Protein AF-A0A7V4KCQ1-F1 (afdb_monomer)

Solvent-accessible surface area (backbone atoms only — not comparable to full-atom values): 11915 Å² total; per-residue (Å²): 130,92,59,48,52,82,65,48,69,63,54,94,77,60,95,72,57,72,62,63,38,48,26,55,75,45,34,46,48,56,44,51,52,52,54,47,47,26,71,77,65,75,40,60,70,93,76,61,84,76,66,45,43,92,80,43,26,57,76,47,75,46,81,44,96,89,71,51,73,48,74,46,66,50,78,76,50,72,65,56,63,53,43,37,70,76,39,62,95,47,83,86,77,86,72,87,80,78,56,78,90,70,68,56,86,63,72,42,80,74,58,59,92,80,29,52,56,26,50,53,51,52,55,39,52,74,74,58,76,51,69,53,36,56,40,12,40,55,30,11,42,56,53,35,50,52,34,25,67,69,68,61,45,53,65,73,47,35,50,56,35,24,52,51,22,23,54,56,46,53,72,65,68,64,79,76,85,47,72,69,44,50,53,54,46,29,53,52,18,36,49,48,23,51,54,48,48,54,58,61,62,74,106

Radius of gyration: 18.79 Å; Cα contacts (8 Å, |Δi|>4): 219; chains: 1; bounding box: 41×41×53 Å

pLDDT: mean 93.53, std 6.04, range [52.72, 98.75]

Sequence (203 aa):
ADLKPSDILKHPTWSMGGRITVDSSTMVNKLFEVIEAHELFDLEYDRIEVKINRSSFIHGIVFLEDGVIKIHAGKPDMRIPIAYALTYPERKYHSPAADVSEFDLQLSDVERERYPLFFYGLDMLKRKDDLSWRIALNAADEVAVNAFLSRKISFKDIEKVVRKTIECIDSQNIIITSIEDVYKTDELARSYAKEFIEREVQK

Structure (mmCIF, N/CA/C/O backbone):
data_AF-A0A7V4KCQ1-F1
#
_entry.id   AF-A0A7V4KCQ1-F1
#
loop_
_atom_site.group_PDB
_atom_site.id
_atom_site.type_symbol
_atom_site.label_atom_id
_atom_site.label_alt_id
_atom_site.label_comp_id
_atom_site.label_asym_id
_atom_site.label_entity_id
_atom_site.label_seq_id
_atom_site.pdbx_PDB_ins_code
_atom_site.Cartn_x
_atom_site.Cartn_y
_atom_site.Cartn_z
_atom_site.occupancy
_atom_site.B_iso_or_equiv
_atom_site.auth_seq_id
_atom_site.auth_comp_id
_atom_site.auth_asym_id
_atom_site.auth_atom_id
_atom_site.pdbx_PDB_model_num
ATOM 1 N N . ALA A 1 1 ? -12.346 -17.233 5.802 1.00 52.72 1 ALA A N 1
ATOM 2 C CA . ALA A 1 1 ? -11.548 -18.263 6.483 1.00 52.72 1 ALA A CA 1
ATOM 3 C C . ALA A 1 1 ? -10.664 -17.583 7.517 1.00 52.72 1 ALA A C 1
ATOM 5 O O . ALA A 1 1 ? -10.291 -16.433 7.289 1.00 52.72 1 ALA A O 1
ATOM 6 N N . ASP A 1 2 ? -10.355 -18.267 8.615 1.00 77.19 2 ASP A N 1
ATOM 7 C CA . ASP A 1 2 ? -9.413 -17.786 9.630 1.00 77.19 2 ASP A CA 1
ATOM 8 C C . ASP A 1 2 ? -7.984 -17.986 9.121 1.00 77.19 2 ASP A C 1
ATOM 10 O O . ASP A 1 2 ? -7.364 -19.024 9.345 1.00 77.19 2 ASP A O 1
ATOM 14 N N . LEU A 1 3 ? -7.496 -17.009 8.355 1.00 86.50 3 LEU A N 1
ATOM 15 C CA . LEU A 1 3 ? -6.129 -17.003 7.837 1.00 86.50 3 LEU A CA 1
ATOM 16 C C . LEU A 1 3 ? -5.160 -16.746 8.992 1.00 86.50 3 LEU A C 1
ATOM 18 O O . LEU A 1 3 ? -5.310 -15.767 9.725 1.00 86.50 3 LEU A O 1
ATOM 22 N N . LYS A 1 4 ? -4.164 -17.617 9.155 1.00 89.19 4 LYS A N 1
ATOM 23 C CA . LYS A 1 4 ? -3.091 -17.452 10.142 1.00 89.19 4 LYS A CA 1
ATOM 24 C C . LYS A 1 4 ? -1.900 -16.736 9.504 1.00 89.19 4 LYS A C 1
ATOM 26 O O . LYS A 1 4 ? -1.713 -16.827 8.290 1.00 89.19 4 LYS A O 1
ATOM 31 N N . PRO A 1 5 ? -1.007 -16.115 10.297 1.00 90.00 5 PRO A N 1
ATOM 32 C CA . PRO A 1 5 ? 0.229 -15.539 9.765 1.00 90.00 5 PRO A CA 1
ATOM 33 C C . PRO A 1 5 ? 1.042 -16.524 8.912 1.00 90.00 5 PRO A C 1
ATOM 35 O O . PRO A 1 5 ? 1.560 -16.157 7.867 1.00 90.00 5 PRO A O 1
ATOM 38 N N . SER A 1 6 ? 1.087 -17.805 9.296 1.00 89.62 6 SER A N 1
ATOM 39 C CA . SER A 1 6 ? 1.774 -18.855 8.531 1.00 89.62 6 SER A CA 1
ATOM 40 C C . SER A 1 6 ? 1.197 -19.110 7.137 1.00 89.62 6 SER A C 1
ATOM 42 O O . SER A 1 6 ? 1.910 -19.638 6.283 1.00 89.62 6 SER A O 1
ATOM 44 N N . ASP A 1 7 ? -0.078 -18.781 6.925 1.00 87.69 7 ASP A N 1
ATOM 45 C CA . ASP A 1 7 ? -0.758 -18.942 5.640 1.00 87.69 7 ASP A CA 1
ATOM 46 C C . ASP A 1 7 ? -0.458 -17.748 4.724 1.00 87.69 7 ASP A C 1
ATOM 48 O O . ASP A 1 7 ? -0.302 -17.922 3.520 1.00 87.69 7 ASP A O 1
ATOM 52 N N . ILE A 1 8 ? -0.316 -16.553 5.308 1.00 86.44 8 ILE A N 1
ATOM 53 C CA . ILE A 1 8 ? -0.055 -15.295 4.594 1.00 86.44 8 ILE A CA 1
ATOM 54 C C . ILE A 1 8 ? 1.419 -15.136 4.218 1.00 86.44 8 ILE A C 1
ATOM 56 O O . ILE A 1 8 ? 1.732 -14.711 3.112 1.00 86.44 8 ILE A O 1
ATOM 60 N N . LEU A 1 9 ? 2.343 -15.514 5.106 1.00 87.94 9 LEU A N 1
ATOM 61 C CA . LEU A 1 9 ? 3.784 -15.296 4.915 1.00 87.94 9 LEU A CA 1
ATOM 62 C C . LEU A 1 9 ? 4.412 -16.124 3.774 1.00 87.94 9 LEU A C 1
ATOM 64 O O . LEU A 1 9 ? 5.598 -15.981 3.488 1.00 87.94 9 LEU A O 1
ATOM 68 N N . LYS A 1 10 ? 3.637 -16.988 3.110 1.00 84.62 10 LYS A N 1
ATOM 69 C CA . LYS A 1 10 ? 4.061 -17.769 1.941 1.00 84.62 10 LYS A CA 1
ATOM 70 C C . LYS A 1 10 ? 3.671 -17.043 0.651 1.00 84.62 10 LYS A C 1
ATOM 72 O O . LYS A 1 10 ? 2.724 -17.442 -0.024 1.00 84.62 10 LYS A O 1
ATOM 77 N N . HIS A 1 11 ? 4.393 -15.977 0.309 1.00 80.69 11 HIS A N 1
ATOM 78 C CA . HIS A 1 11 ? 4.146 -15.252 -0.939 1.00 80.69 11 HIS A CA 1
ATOM 79 C C . HIS A 1 11 ? 4.605 -16.083 -2.157 1.00 80.69 11 HIS A C 1
ATOM 81 O O . HIS A 1 11 ? 5.700 -16.647 -2.123 1.00 80.69 11 HIS A O 1
ATOM 87 N N . PRO A 1 12 ? 3.815 -16.162 -3.245 1.00 79.75 12 PRO A N 1
ATOM 88 C CA . PRO A 1 12 ? 4.116 -17.042 -4.378 1.00 79.75 12 PRO A CA 1
ATOM 89 C C . PRO A 1 12 ? 5.340 -16.615 -5.201 1.00 79.75 12 PRO A C 1
ATOM 91 O O . PRO A 1 12 ? 5.984 -17.468 -5.801 1.00 79.75 12 PRO A O 1
ATOM 94 N N . THR A 1 13 ? 5.650 -15.315 -5.247 1.00 76.44 13 THR A N 1
ATOM 95 C CA . THR A 1 13 ? 6.664 -14.760 -6.168 1.00 76.44 13 THR A CA 1
ATOM 96 C C . THR A 1 13 ? 7.838 -14.046 -5.500 1.00 76.44 13 THR A C 1
ATOM 98 O O . THR A 1 13 ? 8.888 -13.913 -6.119 1.00 76.44 13 THR A O 1
ATOM 101 N N . TRP A 1 14 ? 7.704 -13.602 -4.249 1.00 77.88 14 TRP A N 1
ATOM 102 C CA . TRP A 1 14 ? 8.667 -12.698 -3.615 1.00 77.88 14 TRP A CA 1
ATOM 103 C C . TRP A 1 14 ? 9.040 -13.195 -2.221 1.00 77.88 14 TRP A C 1
ATOM 105 O O . TRP A 1 14 ? 8.176 -13.601 -1.452 1.00 77.88 14 TRP A O 1
ATOM 115 N N . SER A 1 15 ? 10.320 -13.114 -1.865 1.00 81.94 15 SER A N 1
ATOM 116 C CA . SER A 1 15 ? 10.780 -13.329 -0.490 1.00 81.94 15 SER A CA 1
ATOM 117 C C . SER A 1 15 ? 10.903 -11.976 0.201 1.00 81.94 15 SER A C 1
ATOM 119 O O . SER A 1 15 ? 11.841 -11.231 -0.080 1.00 81.94 15 SER A O 1
ATOM 121 N N . MET A 1 16 ? 9.962 -11.644 1.085 1.00 86.75 16 MET A N 1
ATOM 122 C CA . MET A 1 16 ? 9.860 -10.313 1.691 1.00 86.75 16 MET A CA 1
ATOM 123 C C . MET A 1 16 ? 9.664 -10.372 3.211 1.00 86.75 16 MET A C 1
ATOM 125 O O . MET A 1 16 ? 9.434 -11.433 3.790 1.00 86.75 16 MET A O 1
ATOM 129 N N . GLY A 1 17 ? 9.754 -9.210 3.865 1.00 88.56 17 GLY A N 1
ATOM 130 C CA . GLY A 1 17 ? 9.461 -9.071 5.291 1.00 88.56 17 GLY A CA 1
ATOM 131 C C . GLY A 1 17 ? 7.993 -9.354 5.633 1.00 88.56 17 GLY A C 1
ATOM 132 O O . GLY A 1 17 ? 7.111 -9.340 4.771 1.00 88.56 17 GLY A O 1
ATOM 133 N N . GLY A 1 18 ? 7.720 -9.585 6.920 1.00 88.44 18 GLY A N 1
ATOM 134 C CA . GLY A 1 18 ? 6.382 -9.961 7.381 1.00 88.44 18 GLY A CA 1
ATOM 135 C C . GLY A 1 18 ? 5.308 -8.915 7.080 1.00 88.44 18 GLY A C 1
ATOM 136 O O . GLY A 1 18 ? 4.241 -9.282 6.603 1.00 88.44 18 GLY A O 1
ATOM 137 N N . ARG A 1 19 ? 5.616 -7.626 7.292 1.00 90.88 19 ARG A N 1
ATOM 138 C CA . ARG A 1 19 ? 4.692 -6.511 7.038 1.00 90.88 19 ARG A CA 1
ATOM 139 C C . ARG A 1 19 ? 4.252 -6.459 5.575 1.00 90.88 19 ARG A C 1
ATOM 141 O O . ARG A 1 19 ? 3.109 -6.764 5.277 1.00 90.88 19 ARG A O 1
ATOM 148 N N . ILE A 1 20 ? 5.192 -6.208 4.664 1.00 90.19 20 ILE A N 1
ATOM 149 C CA . ILE A 1 20 ? 4.905 -6.074 3.228 1.00 90.19 20 ILE A CA 1
ATOM 150 C C . ILE A 1 20 ? 4.205 -7.311 2.636 1.00 90.19 20 ILE A C 1
ATOM 152 O O . ILE A 1 20 ? 3.405 -7.198 1.712 1.00 90.19 20 ILE A O 1
ATOM 156 N N . THR A 1 21 ? 4.443 -8.505 3.188 1.00 92.25 21 THR A N 1
ATOM 157 C CA . THR A 1 21 ? 3.735 -9.721 2.759 1.00 92.25 21 THR A CA 1
ATOM 158 C C . THR A 1 21 ? 2.252 -9.705 3.154 1.00 92.25 21 THR A C 1
ATOM 160 O O . THR A 1 21 ? 1.391 -10.118 2.369 1.00 92.25 21 THR A O 1
ATOM 163 N N . VAL A 1 22 ? 1.935 -9.208 4.353 1.00 94.50 22 VAL A N 1
ATOM 164 C CA . VAL A 1 22 ? 0.550 -8.984 4.789 1.00 94.50 22 VAL A CA 1
ATOM 165 C C . VAL A 1 22 ? -0.083 -7.858 3.970 1.00 94.50 22 VAL A C 1
ATOM 167 O O . VAL A 1 22 ? -1.182 -8.054 3.457 1.00 94.50 22 VAL A O 1
ATOM 170 N N . ASP A 1 23 ? 0.634 -6.757 3.748 1.00 95.19 23 ASP A N 1
ATOM 171 C CA . ASP A 1 23 ? 0.145 -5.588 3.002 1.00 95.19 23 ASP A CA 1
ATOM 172 C C . ASP A 1 23 ? -0.126 -5.919 1.526 1.00 95.19 23 ASP A C 1
ATOM 174 O O . ASP A 1 23 ? -1.080 -5.422 0.929 1.00 95.19 23 ASP A O 1
ATOM 178 N N . SER A 1 24 ? 0.681 -6.799 0.924 1.00 92.50 24 SER A N 1
ATOM 179 C CA . SER A 1 24 ? 0.419 -7.369 -0.406 1.00 92.50 24 SER A CA 1
ATOM 180 C C . SER A 1 24 ? -0.884 -8.176 -0.408 1.00 92.50 24 SER A C 1
ATOM 182 O O . SER A 1 24 ? -1.721 -8.033 -1.300 1.00 92.50 24 SER A O 1
ATOM 184 N N . SER A 1 25 ? -1.113 -8.971 0.642 1.00 92.56 25 SER A N 1
ATOM 185 C CA . SER A 1 25 ? -2.312 -9.809 0.771 1.00 92.56 25 SER A CA 1
ATOM 186 C C . SER A 1 25 ? -3.593 -8.999 1.000 1.00 92.56 25 SER A C 1
ATOM 188 O O . SER A 1 25 ? -4.660 -9.420 0.554 1.00 92.56 25 SER A O 1
ATOM 190 N N . THR A 1 26 ? -3.507 -7.848 1.673 1.00 94.44 26 THR A N 1
ATOM 191 C CA . THR A 1 26 ? -4.623 -6.903 1.877 1.00 94.44 26 THR A CA 1
ATOM 192 C C . THR A 1 26 ? -4.751 -5.866 0.754 1.00 94.44 26 THR A C 1
ATOM 194 O O . THR A 1 26 ? -5.727 -5.118 0.730 1.00 94.44 26 THR A O 1
ATOM 197 N N . MET A 1 27 ? -3.787 -5.822 -0.174 1.00 96.38 27 MET A N 1
ATOM 198 C CA . MET A 1 27 ? -3.577 -4.766 -1.174 1.00 96.38 27 MET A CA 1
ATOM 199 C C . MET A 1 27 ? -3.326 -3.357 -0.613 1.00 96.38 27 MET A C 1
ATOM 201 O O . MET A 1 27 ? -3.295 -2.392 -1.376 1.00 96.38 27 MET A O 1
ATOM 205 N N . VAL A 1 28 ? -3.044 -3.224 0.684 1.00 96.94 28 VAL A N 1
ATOM 206 C CA . VAL A 1 28 ? -2.611 -1.947 1.272 1.00 96.94 28 VAL A CA 1
ATOM 207 C C . VAL A 1 28 ? -1.260 -1.508 0.706 1.00 96.94 28 VAL A C 1
ATOM 209 O O . VAL A 1 28 ? -1.082 -0.327 0.426 1.00 96.94 28 VAL A O 1
ATOM 212 N N . ASN A 1 29 ? -0.351 -2.444 0.404 1.00 97.06 29 ASN A N 1
ATOM 213 C CA . ASN A 1 29 ? 0.911 -2.106 -0.266 1.00 97.06 29 ASN A CA 1
ATOM 214 C C . ASN A 1 29 ? 0.652 -1.388 -1.599 1.00 97.06 29 ASN A C 1
ATOM 216 O O . ASN A 1 29 ? 1.274 -0.378 -1.904 1.00 97.06 29 ASN A O 1
ATOM 220 N N . LYS A 1 30 ? -0.327 -1.873 -2.374 1.00 97.62 30 LYS A N 1
ATOM 221 C CA . LYS A 1 30 ? -0.687 -1.259 -3.654 1.00 97.62 30 LYS A CA 1
ATOM 222 C C . LYS A 1 30 ? -1.366 0.102 -3.474 1.00 97.62 30 LYS A C 1
ATOM 224 O O . LYS A 1 30 ? -1.194 0.966 -4.323 1.00 97.62 30 LYS A O 1
ATOM 229 N N . LEU A 1 31 ? -2.107 0.309 -2.384 1.00 97.50 31 LEU A N 1
ATOM 230 C CA . LEU A 1 31 ? -2.647 1.625 -2.033 1.00 97.50 31 LEU A CA 1
ATOM 231 C C . LEU A 1 31 ? -1.520 2.631 -1.750 1.00 97.50 31 LEU A C 1
ATOM 233 O O . LEU A 1 31 ? -1.568 3.743 -2.268 1.00 97.50 31 LEU A O 1
ATOM 237 N N . PHE A 1 32 ? -0.491 2.238 -0.990 1.00 97.69 32 PHE A N 1
ATOM 238 C CA . PHE A 1 32 ? 0.681 3.090 -0.772 1.00 97.69 32 PHE A CA 1
ATOM 239 C C . PHE A 1 32 ? 1.425 3.386 -2.072 1.00 97.69 32 PHE A C 1
ATOM 241 O O . PHE A 1 32 ? 1.771 4.536 -2.301 1.00 97.69 32 PHE A O 1
ATOM 248 N N . GLU A 1 33 ? 1.594 2.402 -2.956 1.00 97.62 33 GLU A N 1
ATOM 249 C CA . GLU A 1 33 ? 2.222 2.616 -4.267 1.00 97.62 33 GLU A CA 1
ATOM 250 C C . GLU A 1 33 ? 1.408 3.557 -5.178 1.00 97.62 33 GLU A C 1
ATOM 252 O O . GLU A 1 33 ? 1.990 4.269 -5.991 1.00 97.62 33 GLU A O 1
ATOM 257 N N . VAL A 1 34 ? 0.074 3.605 -5.050 1.00 97.88 34 VAL A N 1
ATOM 258 C CA . VAL A 1 34 ? -0.761 4.601 -5.754 1.00 97.88 34 VAL A CA 1
ATOM 259 C C . VAL A 1 34 ? -0.504 6.006 -5.208 1.00 97.88 34 VAL A C 1
ATOM 261 O O . VAL A 1 34 ? -0.339 6.936 -5.994 1.00 97.88 34 VAL A O 1
ATOM 264 N N . ILE A 1 35 ? -0.440 6.163 -3.880 1.00 97.12 35 ILE A N 1
ATOM 265 C CA . ILE A 1 35 ? -0.093 7.441 -3.237 1.00 97.12 35 ILE A CA 1
ATOM 266 C C . ILE A 1 35 ? 1.327 7.863 -3.639 1.00 97.12 35 ILE A C 1
ATOM 268 O O . ILE A 1 35 ? 1.553 9.010 -4.002 1.00 97.12 35 ILE A O 1
ATOM 272 N N . GLU A 1 36 ? 2.280 6.935 -3.634 1.00 97.56 36 GLU A N 1
ATOM 273 C CA . GLU A 1 36 ? 3.661 7.190 -4.040 1.00 97.56 36 GLU A CA 1
ATOM 274 C C . GLU A 1 36 ? 3.748 7.604 -5.512 1.00 97.56 36 GLU A C 1
ATOM 276 O O . GLU A 1 36 ? 4.434 8.567 -5.831 1.00 97.56 36 GLU A O 1
ATOM 281 N N . ALA A 1 37 ? 3.028 6.931 -6.414 1.00 96.88 37 ALA A N 1
ATOM 282 C CA . ALA A 1 37 ? 3.000 7.303 -7.825 1.00 96.88 37 ALA A CA 1
ATOM 283 C C . ALA A 1 37 ? 2.381 8.692 -8.054 1.00 96.88 37 ALA A C 1
ATOM 285 O O . ALA A 1 37 ? 2.877 9.433 -8.902 1.00 96.88 37 ALA A O 1
ATOM 286 N N . HIS A 1 38 ? 1.340 9.052 -7.294 1.00 95.94 38 HIS A N 1
ATOM 287 C CA . HIS A 1 38 ? 0.767 10.400 -7.302 1.00 95.94 38 HIS A CA 1
ATOM 288 C C . HIS A 1 38 ? 1.824 11.452 -6.936 1.00 95.94 38 HIS A C 1
ATOM 290 O O . HIS A 1 38 ? 2.042 12.383 -7.705 1.00 95.94 38 HIS A O 1
ATOM 296 N N . GLU A 1 39 ? 2.537 11.257 -5.824 1.00 96.44 39 GLU A N 1
ATOM 297 C CA . GLU A 1 39 ? 3.536 12.210 -5.319 1.00 96.44 39 GLU A CA 1
ATOM 298 C C . GLU A 1 39 ? 4.821 12.255 -6.169 1.00 96.44 39 GLU A C 1
ATOM 300 O O . GLU A 1 39 ? 5.368 13.326 -6.421 1.00 96.44 39 GLU A O 1
ATOM 305 N N . LEU A 1 40 ? 5.332 11.103 -6.623 1.00 97.44 40 LEU A N 1
ATOM 306 C CA . LEU A 1 40 ? 6.597 11.022 -7.367 1.00 97.44 40 LEU A CA 1
ATOM 307 C C . LEU A 1 40 ? 6.480 11.502 -8.815 1.00 97.44 40 LEU A C 1
ATOM 309 O O . LEU A 1 40 ? 7.469 11.978 -9.376 1.00 97.44 40 LEU A O 1
ATOM 313 N N . PHE A 1 41 ? 5.313 11.324 -9.437 1.00 96.06 41 PHE A N 1
ATOM 314 C CA . PHE A 1 41 ? 5.111 11.600 -10.861 1.00 96.06 41 PHE A CA 1
ATOM 315 C C . PHE A 1 41 ? 4.101 12.715 -11.140 1.00 96.06 41 PHE A C 1
ATOM 317 O O . PHE A 1 41 ? 3.831 12.971 -12.312 1.00 96.06 41 PHE A O 1
ATOM 324 N N . ASP A 1 42 ? 3.573 13.371 -10.102 1.00 96.00 42 ASP A N 1
ATOM 325 C CA . ASP A 1 42 ? 2.581 14.450 -10.213 1.00 96.00 42 ASP A CA 1
ATOM 326 C C . ASP A 1 42 ? 1.351 14.018 -11.039 1.00 96.00 42 ASP A C 1
ATOM 328 O O . ASP A 1 42 ? 0.909 14.676 -11.983 1.00 96.00 42 ASP A O 1
ATOM 332 N N . LEU A 1 43 ? 0.833 12.823 -10.728 1.00 94.44 43 LEU A N 1
ATOM 333 C CA . LEU A 1 43 ? -0.287 12.202 -11.440 1.00 94.44 43 LEU A CA 1
ATOM 334 C C . LEU A 1 43 ? -1.562 12.256 -10.610 1.00 94.44 43 LEU A C 1
ATOM 336 O O . LEU A 1 43 ? -1.606 11.714 -9.514 1.00 94.44 43 LEU A O 1
ATOM 340 N N . GLU A 1 44 ? -2.645 12.801 -11.157 1.00 94.62 44 GLU A N 1
ATOM 341 C CA . GLU A 1 44 ? -3.978 12.679 -10.550 1.00 94.62 44 GLU A CA 1
ATOM 342 C C . GLU A 1 44 ? -4.360 11.200 -10.338 1.00 94.62 44 GLU A C 1
ATOM 344 O O . GLU A 1 44 ? -4.108 10.363 -11.208 1.00 94.62 44 GLU A O 1
ATOM 349 N N . TYR A 1 45 ? -5.034 10.864 -9.230 1.00 94.75 45 TYR A N 1
ATOM 350 C CA . TYR A 1 45 ? -5.420 9.472 -8.932 1.00 94.75 45 TYR A CA 1
ATOM 351 C C . TYR A 1 45 ? -6.259 8.812 -10.030 1.00 94.75 45 TYR A C 1
ATOM 353 O O . TYR A 1 45 ? -6.150 7.607 -10.243 1.00 94.75 45 TYR A O 1
ATOM 361 N N . ASP A 1 46 ? -7.079 9.579 -10.753 1.00 93.56 46 ASP A N 1
ATOM 362 C CA . ASP A 1 46 ? -7.885 9.062 -11.866 1.00 93.56 46 ASP A CA 1
ATOM 363 C C . ASP A 1 46 ? -7.044 8.657 -13.089 1.00 93.56 46 ASP A C 1
ATOM 365 O O . ASP A 1 46 ? -7.538 7.950 -13.967 1.00 93.56 46 ASP A O 1
ATOM 369 N N . ARG A 1 47 ? -5.763 9.045 -13.132 1.00 94.88 47 ARG A N 1
ATOM 370 C CA . ARG A 1 47 ? -4.785 8.618 -14.143 1.00 94.88 47 ARG A CA 1
ATOM 371 C C . ARG A 1 47 ? -3.964 7.399 -13.712 1.00 94.88 47 ARG A C 1
ATOM 373 O O . ARG A 1 47 ? -3.140 6.927 -14.494 1.00 94.88 47 ARG A O 1
ATOM 380 N N . ILE A 1 48 ? -4.168 6.884 -12.498 1.00 96.81 48 ILE A N 1
ATOM 381 C CA . ILE A 1 48 ? -3.433 5.736 -11.958 1.00 96.81 48 ILE A CA 1
ATOM 382 C C . ILE A 1 48 ? -4.360 4.518 -11.938 1.00 96.81 48 ILE A C 1
ATOM 384 O O . ILE A 1 48 ? -5.224 4.374 -11.073 1.00 96.81 48 ILE A O 1
ATOM 388 N N . GLU A 1 49 ? -4.170 3.610 -12.895 1.00 96.12 49 GLU A N 1
ATOM 389 C CA . GLU A 1 49 ? -4.923 2.357 -12.968 1.00 96.12 49 GLU A CA 1
ATOM 390 C C . GLU A 1 49 ? -4.154 1.203 -12.312 1.00 96.12 49 GLU A C 1
ATOM 392 O O . GLU A 1 49 ? -2.965 0.993 -12.561 1.00 96.12 49 GLU A O 1
ATOM 397 N N . VAL A 1 50 ? -4.850 0.408 -11.494 1.00 97.56 50 VAL A N 1
ATOM 398 C CA . VAL A 1 50 ? -4.280 -0.770 -10.832 1.00 97.56 50 VAL A CA 1
ATOM 399 C C . VAL A 1 50 ? -4.823 -2.048 -11.465 1.00 97.56 50 VAL A C 1
ATOM 401 O O . VAL A 1 50 ? -6.030 -2.284 -11.489 1.00 97.56 50 VAL A O 1
ATOM 404 N N . LYS A 1 51 ? -3.909 -2.912 -11.916 1.00 97.19 51 LYS A N 1
ATOM 405 C CA . LYS A 1 51 ? -4.195 -4.262 -12.421 1.00 97.19 51 LYS A CA 1
ATOM 406 C C . LYS A 1 51 ? -3.415 -5.315 -11.644 1.00 97.19 51 LYS A C 1
ATOM 408 O O . LYS A 1 51 ? -2.350 -5.043 -11.091 1.00 97.19 51 LYS A O 1
ATOM 413 N N . ILE A 1 52 ? -3.927 -6.542 -11.651 1.00 96.12 52 ILE A N 1
ATOM 414 C CA . ILE A 1 52 ? -3.247 -7.721 -11.115 1.00 96.12 52 ILE A CA 1
ATOM 415 C C . ILE A 1 52 ? -2.518 -8.438 -12.253 1.00 96.12 52 ILE A C 1
ATOM 417 O O . ILE A 1 52 ? -3.145 -8.874 -13.215 1.00 96.12 52 ILE A O 1
ATOM 421 N N . ASN A 1 53 ? -1.210 -8.631 -12.089 1.00 95.19 53 ASN A N 1
ATOM 422 C CA . ASN A 1 53 ? -0.391 -9.544 -12.884 1.00 95.19 53 ASN A CA 1
ATOM 423 C C . ASN A 1 53 ? 0.175 -10.622 -11.948 1.00 95.19 53 ASN A C 1
ATOM 425 O O . ASN A 1 53 ? 1.002 -10.336 -11.081 1.00 95.19 53 ASN A O 1
ATOM 429 N N . ARG A 1 54 ? -0.310 -11.865 -12.065 1.00 91.75 54 ARG A N 1
ATOM 430 C CA . ARG A 1 54 ? -0.031 -12.918 -11.066 1.00 91.75 54 ARG A CA 1
ATOM 431 C C . ARG A 1 54 ? 1.406 -13.432 -11.108 1.00 91.75 54 ARG A C 1
ATOM 433 O O . ARG A 1 54 ? 1.922 -13.840 -10.071 1.00 91.75 54 ARG A O 1
ATOM 440 N N . SER A 1 55 ? 2.050 -13.387 -12.268 1.00 90.25 55 SER A N 1
ATOM 441 C CA . SER A 1 55 ? 3.467 -13.733 -12.423 1.00 90.25 55 SER A CA 1
ATOM 442 C C . SER A 1 55 ? 4.418 -12.684 -11.850 1.00 90.25 55 SER A C 1
ATOM 444 O O . SER A 1 55 ? 5.594 -12.984 -11.665 1.00 90.25 55 SER A O 1
ATOM 446 N N . SER A 1 56 ? 3.930 -11.473 -11.543 1.00 91.94 56 SER A N 1
ATOM 447 C CA . SER A 1 56 ? 4.773 -10.319 -11.200 1.00 91.94 56 SER A CA 1
ATOM 448 C C . SER A 1 56 ? 5.788 -9.967 -12.301 1.00 91.94 56 SER A C 1
ATOM 450 O O . SER A 1 56 ? 6.828 -9.391 -11.994 1.00 91.94 56 SER A O 1
ATOM 452 N N . PHE A 1 57 ? 5.508 -10.327 -13.559 1.00 91.94 57 PHE A N 1
ATOM 453 C CA . PHE A 1 57 ? 6.389 -10.076 -14.698 1.00 91.94 57 PHE A CA 1
ATOM 454 C C . PHE A 1 57 ? 6.262 -8.642 -15.220 1.00 91.94 57 PHE A C 1
ATOM 456 O O . PHE A 1 57 ? 7.254 -8.051 -15.633 1.00 91.94 57 PHE A O 1
ATOM 463 N N . ILE A 1 58 ? 5.059 -8.055 -15.183 1.00 94.69 58 ILE A N 1
ATOM 464 C CA . ILE A 1 58 ? 4.858 -6.626 -15.466 1.00 94.69 58 ILE A CA 1
ATOM 465 C C . ILE A 1 58 ? 5.020 -5.837 -14.163 1.00 94.69 58 ILE A C 1
ATOM 467 O O . ILE A 1 58 ? 4.257 -6.025 -13.216 1.00 94.69 58 ILE A O 1
ATOM 471 N N . HIS A 1 59 ? 5.984 -4.917 -14.132 1.00 94.38 59 HIS A N 1
ATOM 472 C CA . HIS A 1 59 ? 6.256 -4.040 -12.988 1.00 94.38 59 HIS A CA 1
ATOM 473 C C . HIS A 1 59 ? 5.600 -2.658 -13.117 1.00 94.38 59 HIS A C 1
ATOM 475 O O . HIS A 1 59 ? 5.415 -1.975 -12.116 1.00 94.38 59 HIS A O 1
ATOM 481 N N . GLY A 1 60 ? 5.243 -2.240 -14.333 1.00 95.50 60 GLY A N 1
ATOM 482 C CA . GLY A 1 60 ? 4.542 -0.983 -14.580 1.00 95.50 60 GLY A CA 1
ATOM 483 C C . GLY A 1 60 ? 4.274 -0.751 -16.063 1.00 95.50 60 GLY A C 1
ATOM 484 O O . GLY A 1 60 ? 4.974 -1.291 -16.924 1.00 95.50 60 GLY A O 1
ATOM 485 N N . ILE A 1 61 ? 3.253 0.051 -16.357 1.00 97.06 61 ILE A N 1
ATOM 486 C CA . ILE A 1 61 ? 2.860 0.440 -17.715 1.00 97.06 61 ILE A CA 1
ATOM 487 C C . ILE A 1 61 ? 2.655 1.952 -17.725 1.00 97.06 61 ILE A C 1
ATOM 489 O O . ILE A 1 61 ? 1.995 2.487 -16.841 1.00 97.06 61 ILE A O 1
ATOM 493 N N . VAL A 1 62 ? 3.220 2.633 -18.720 1.00 97.38 62 VAL A N 1
ATOM 494 C CA . VAL A 1 62 ? 3.067 4.076 -18.922 1.00 97.38 62 VAL A CA 1
ATOM 495 C C . VAL A 1 62 ? 2.466 4.319 -20.300 1.00 97.38 62 VAL A C 1
ATOM 497 O O . VAL A 1 62 ? 2.999 3.838 -21.303 1.00 97.38 62 VAL A O 1
ATOM 500 N N . PHE A 1 63 ? 1.377 5.080 -20.335 1.00 96.38 63 PHE A N 1
ATOM 501 C CA . PHE A 1 63 ? 0.722 5.546 -21.554 1.00 96.38 63 PHE A CA 1
ATOM 502 C C . PHE A 1 63 ? 1.184 6.974 -21.841 1.00 96.38 63 PHE A C 1
ATOM 504 O O . PHE A 1 63 ? 1.090 7.841 -20.974 1.00 96.38 63 PHE A O 1
ATOM 511 N N . LEU A 1 64 ? 1.721 7.205 -23.036 1.00 96.00 64 LEU A N 1
ATOM 512 C CA . LEU A 1 64 ? 2.219 8.508 -23.469 1.00 96.00 64 LEU A CA 1
ATOM 513 C C . LEU A 1 64 ? 1.188 9.213 -24.358 1.00 96.00 64 LEU A C 1
ATOM 515 O O . LEU A 1 64 ? 0.355 8.570 -24.998 1.00 96.00 64 LEU A O 1
ATOM 519 N N . GLU A 1 65 ? 1.251 10.544 -24.406 1.00 94.94 65 GLU A N 1
ATOM 520 C CA . GLU A 1 65 ? 0.287 11.382 -25.141 1.00 94.94 65 GLU A CA 1
ATOM 521 C C . GLU A 1 65 ? 0.297 11.144 -26.659 1.00 94.94 65 GLU A C 1
ATOM 523 O O . GLU A 1 65 ? -0.701 11.380 -27.336 1.00 94.94 65 GLU A O 1
ATOM 528 N N . ASP A 1 66 ? 1.406 10.636 -27.196 1.00 97.12 66 ASP A N 1
ATOM 529 C CA . ASP A 1 66 ? 1.555 10.254 -28.603 1.00 97.12 66 ASP A CA 1
ATOM 530 C C . ASP A 1 66 ? 0.958 8.868 -28.929 1.00 97.12 66 ASP A C 1
ATOM 532 O O . ASP A 1 66 ? 1.035 8.407 -30.069 1.00 97.12 66 ASP A O 1
ATOM 536 N N . GLY A 1 67 ? 0.352 8.201 -27.942 1.00 95.25 67 GLY A N 1
ATOM 537 C CA . GLY A 1 67 ? -0.240 6.870 -28.065 1.00 95.25 67 GLY A CA 1
ATOM 538 C C . GLY A 1 67 ? 0.749 5.722 -27.857 1.00 95.25 67 GLY A C 1
ATOM 539 O O . GLY A 1 67 ? 0.350 4.557 -27.929 1.00 95.25 67 GLY A O 1
ATOM 540 N N . VAL A 1 68 ? 2.027 6.006 -27.583 1.00 97.62 68 VAL A N 1
ATOM 541 C CA . VAL A 1 68 ? 3.017 4.970 -27.279 1.00 97.62 68 VAL A CA 1
ATOM 542 C C . VAL A 1 68 ? 2.794 4.423 -25.872 1.00 97.62 68 VAL A C 1
ATOM 544 O O . VAL A 1 68 ? 2.627 5.159 -24.900 1.00 97.62 68 VAL A O 1
ATOM 547 N N . ILE A 1 69 ? 2.861 3.098 -25.752 1.00 97.00 69 ILE A N 1
ATOM 548 C CA . ILE A 1 69 ? 2.796 2.394 -24.472 1.00 97.00 69 ILE A CA 1
ATOM 549 C C . ILE A 1 69 ? 4.189 1.868 -24.138 1.00 97.00 69 ILE A C 1
ATOM 551 O O . ILE A 1 69 ? 4.791 1.126 -24.918 1.00 97.00 69 ILE A O 1
ATOM 555 N N . LYS A 1 70 ? 4.700 2.225 -22.959 1.00 97.06 70 LYS A N 1
ATOM 556 C CA . LYS A 1 70 ? 5.926 1.650 -22.396 1.00 97.06 70 LYS A CA 1
ATOM 557 C C . LYS A 1 70 ? 5.559 0.656 -21.308 1.00 97.06 70 LYS A C 1
ATOM 559 O O . LYS A 1 70 ? 4.932 1.021 -20.320 1.00 97.06 70 LYS A O 1
ATOM 564 N N . ILE A 1 71 ? 5.991 -0.589 -21.474 1.00 95.38 71 ILE A N 1
ATOM 565 C CA . ILE A 1 71 ? 5.824 -1.646 -20.474 1.00 95.38 71 ILE A CA 1
ATOM 566 C C . ILE A 1 71 ? 7.191 -1.927 -19.856 1.00 95.38 71 ILE A C 1
ATOM 568 O O . ILE A 1 71 ? 8.142 -2.257 -20.566 1.00 95.38 71 ILE A O 1
ATOM 572 N N . HIS A 1 72 ? 7.292 -1.805 -18.534 1.00 93.19 72 HIS A N 1
ATOM 573 C CA . HIS A 1 72 ? 8.451 -2.264 -17.780 1.00 93.19 72 HIS A CA 1
ATOM 574 C C . HIS A 1 72 ? 8.170 -3.676 -17.270 1.00 93.19 72 HIS A C 1
ATOM 576 O O . HIS A 1 72 ? 7.317 -3.868 -16.402 1.00 93.19 72 HIS A O 1
ATOM 582 N N . ALA A 1 73 ? 8.867 -4.661 -17.836 1.00 91.94 73 ALA A N 1
ATOM 583 C CA . ALA A 1 73 ? 8.667 -6.069 -17.528 1.00 91.94 73 ALA 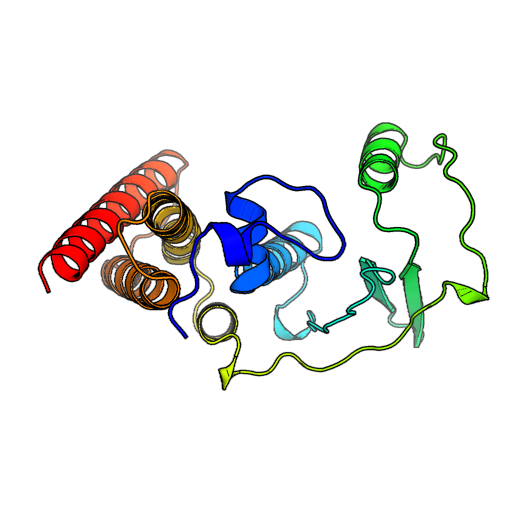A CA 1
ATOM 584 C C . ALA A 1 73 ? 9.994 -6.819 -17.369 1.00 91.94 73 ALA A C 1
ATOM 586 O O . ALA A 1 73 ? 11.007 -6.447 -17.968 1.00 91.94 73 ALA A O 1
ATOM 587 N N . GLY A 1 74 ? 9.979 -7.878 -16.566 1.00 89.69 74 GLY A N 1
ATOM 588 C CA . GLY A 1 74 ? 11.136 -8.717 -16.298 1.00 89.69 74 GLY A CA 1
ATOM 589 C C . GLY A 1 74 ? 10.904 -9.681 -15.140 1.00 89.69 74 GLY A C 1
ATOM 590 O O . GLY A 1 74 ? 9.817 -9.772 -14.575 1.00 89.69 74 GLY A O 1
ATOM 591 N N . LYS A 1 75 ? 11.950 -10.430 -14.782 1.00 88.44 75 LYS A N 1
ATOM 592 C CA . LYS A 1 75 ? 11.901 -11.312 -13.612 1.00 88.44 75 LYS A CA 1
ATOM 593 C C . LYS A 1 75 ? 11.762 -10.472 -12.334 1.00 88.44 75 LYS A C 1
ATOM 595 O O . LYS A 1 75 ? 12.471 -9.470 -12.218 1.00 88.44 75 LYS A O 1
ATOM 600 N N . PRO A 1 76 ? 10.929 -10.896 -11.363 1.00 89.44 76 PRO A N 1
ATOM 601 C CA . PRO A 1 76 ? 10.765 -10.204 -10.090 1.00 89.44 76 PRO A CA 1
ATOM 602 C C . PRO A 1 76 ? 12.053 -10.279 -9.252 1.00 89.44 76 PRO A C 1
ATOM 604 O O . PRO A 1 76 ? 12.263 -11.202 -8.468 1.00 89.44 76 PRO A O 1
ATOM 607 N N . ASP A 1 77 ? 12.945 -9.306 -9.443 1.00 90.38 77 ASP A N 1
ATOM 608 C CA . ASP A 1 77 ? 14.240 -9.224 -8.769 1.00 90.38 77 ASP A CA 1
ATOM 609 C C . ASP A 1 77 ? 14.571 -7.778 -8.386 1.00 90.38 77 ASP A C 1
ATOM 611 O O . ASP A 1 77 ? 14.887 -6.949 -9.240 1.00 90.38 77 ASP A O 1
ATOM 615 N N . MET A 1 78 ? 14.565 -7.491 -7.080 1.00 92.81 78 MET A N 1
ATOM 616 C CA . MET A 1 78 ? 14.8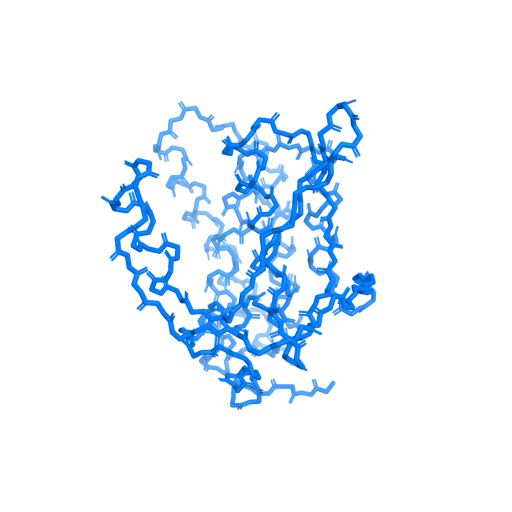32 -6.153 -6.538 1.00 92.81 78 MET A CA 1
ATOM 617 C C . MET A 1 78 ? 16.247 -5.637 -6.825 1.00 92.81 78 MET A C 1
ATOM 619 O O . MET A 1 78 ? 16.469 -4.426 -6.792 1.00 92.81 78 MET A O 1
ATOM 623 N N . ARG A 1 79 ? 17.211 -6.503 -7.165 1.00 93.50 79 ARG A N 1
ATOM 624 C CA . ARG A 1 79 ? 18.561 -6.059 -7.553 1.00 93.50 79 ARG A CA 1
ATOM 625 C C . ARG A 1 79 ? 18.530 -5.193 -8.810 1.00 93.50 79 ARG A C 1
ATOM 627 O O . ARG A 1 79 ? 19.369 -4.309 -8.945 1.00 93.50 79 ARG A O 1
ATOM 634 N N . ILE A 1 80 ? 17.553 -5.408 -9.693 1.00 93.38 80 ILE A N 1
ATOM 635 C CA . ILE A 1 80 ? 17.389 -4.651 -10.938 1.00 93.38 80 ILE A CA 1
ATOM 636 C C . ILE A 1 80 ? 17.009 -3.182 -10.661 1.00 93.38 80 ILE A C 1
ATOM 638 O O . ILE A 1 80 ? 17.786 -2.309 -11.061 1.00 93.38 80 ILE A O 1
ATOM 642 N N . PRO A 1 81 ? 15.882 -2.859 -9.984 1.00 94.88 81 PRO A N 1
ATOM 643 C CA . PRO A 1 81 ? 15.530 -1.471 -9.687 1.00 94.88 81 PRO A CA 1
ATOM 644 C C . PRO A 1 81 ? 16.537 -0.795 -8.747 1.00 94.88 81 PRO A C 1
ATOM 646 O O . PRO A 1 81 ? 16.871 0.364 -8.977 1.00 94.88 81 PRO A O 1
ATOM 649 N N . ILE A 1 82 ? 17.095 -1.511 -7.759 1.00 96.38 82 ILE A N 1
ATOM 650 C CA . ILE A 1 82 ? 18.126 -0.956 -6.861 1.00 96.38 82 ILE A CA 1
ATOM 651 C C . ILE A 1 82 ? 19.372 -0.550 -7.650 1.00 96.38 82 ILE A C 1
ATOM 653 O O . ILE A 1 82 ? 19.864 0.567 -7.503 1.00 96.38 82 ILE A O 1
ATOM 657 N N . ALA A 1 83 ? 19.887 -1.434 -8.509 1.00 96.31 83 ALA A N 1
ATOM 658 C CA . ALA A 1 83 ? 21.060 -1.108 -9.305 1.00 96.31 83 ALA A CA 1
ATOM 659 C C . ALA A 1 83 ? 20.787 0.052 -10.264 1.00 96.31 83 ALA A C 1
ATOM 661 O O . ALA A 1 83 ? 21.637 0.925 -10.402 1.00 96.31 83 ALA A O 1
ATOM 662 N N . TYR A 1 84 ? 19.604 0.095 -10.886 1.00 96.38 84 TYR A N 1
ATOM 663 C CA . TYR A 1 84 ? 19.243 1.202 -11.764 1.00 96.38 84 TYR A CA 1
ATOM 664 C C . TYR A 1 84 ? 19.178 2.535 -11.014 1.00 96.38 84 TYR A C 1
ATOM 666 O O . TYR A 1 84 ? 19.713 3.515 -11.515 1.00 96.38 84 TYR A O 1
ATOM 674 N N . ALA A 1 85 ? 18.622 2.570 -9.800 1.00 97.19 85 ALA A N 1
ATOM 675 C CA . ALA A 1 85 ? 18.617 3.776 -8.971 1.00 97.19 85 ALA A CA 1
ATOM 676 C C . ALA A 1 85 ? 20.040 4.269 -8.638 1.00 97.19 85 ALA A C 1
ATOM 678 O O . ALA A 1 85 ? 20.292 5.470 -8.645 1.00 97.19 85 ALA A O 1
ATOM 679 N N . LEU A 1 86 ? 20.987 3.353 -8.397 1.00 97.94 86 LEU A N 1
ATOM 680 C CA . LEU A 1 86 ? 22.385 3.691 -8.093 1.00 97.94 86 LEU A CA 1
ATOM 681 C C . LEU A 1 86 ? 23.202 4.113 -9.318 1.00 97.94 86 LEU A C 1
ATOM 683 O O . LEU A 1 86 ? 24.199 4.818 -9.172 1.00 97.94 86 LEU A O 1
ATOM 687 N N . THR A 1 87 ? 22.840 3.635 -10.510 1.00 97.50 87 THR A N 1
ATOM 688 C CA . THR A 1 87 ? 23.636 3.850 -11.728 1.00 97.50 87 THR A CA 1
ATOM 689 C C . THR A 1 87 ? 22.956 4.727 -12.763 1.00 97.50 87 THR A C 1
ATOM 691 O O . THR A 1 87 ? 23.546 4.948 -13.818 1.00 97.50 87 THR A O 1
ATOM 694 N N . TYR A 1 88 ? 21.754 5.230 -12.479 1.00 96.75 88 TYR A N 1
ATOM 695 C CA . TYR A 1 88 ? 20.987 6.081 -13.379 1.00 96.75 88 TYR A CA 1
ATOM 696 C C . TYR A 1 88 ? 21.848 7.235 -13.933 1.00 96.75 88 TYR A C 1
ATOM 698 O O . TYR A 1 88 ? 22.554 7.890 -13.163 1.00 96.75 88 TYR A O 1
ATOM 706 N N . PRO A 1 89 ? 21.797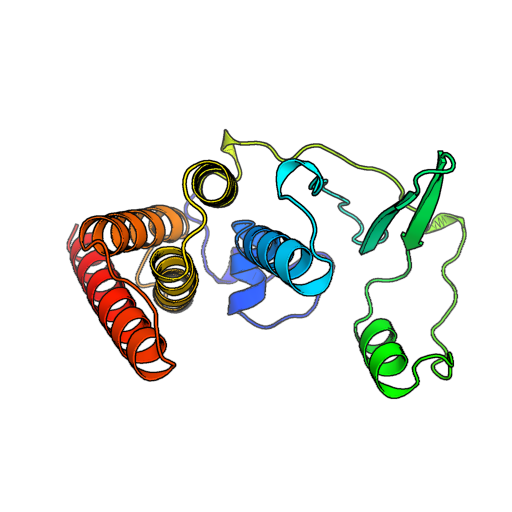 7.515 -15.251 1.00 96.50 89 PRO A N 1
ATOM 707 C CA . PRO A 1 89 ? 20.925 6.906 -16.268 1.00 96.50 89 PRO A CA 1
ATOM 708 C C . PRO A 1 89 ? 21.459 5.598 -16.881 1.00 96.50 89 PRO A C 1
ATOM 710 O O . PRO A 1 89 ? 20.795 4.989 -17.722 1.00 96.50 89 PRO A O 1
ATOM 713 N N . GLU A 1 90 ? 22.648 5.150 -16.483 1.00 96.69 90 GLU A N 1
ATOM 714 C CA . GLU A 1 90 ? 23.320 3.971 -17.028 1.00 96.69 90 GLU A CA 1
ATOM 715 C C . GLU A 1 90 ? 22.736 2.663 -16.460 1.00 96.69 90 GLU A C 1
ATOM 717 O O . GLU A 1 90 ? 22.272 2.593 -15.320 1.00 96.69 90 GLU A O 1
ATOM 722 N N . ARG A 1 91 ? 22.795 1.579 -17.245 1.00 93.81 91 ARG A N 1
ATOM 723 C CA . ARG A 1 91 ? 22.417 0.222 -16.808 1.00 93.81 91 ARG A CA 1
ATOM 724 C C . ARG A 1 91 ? 23.667 -0.644 -16.675 1.00 93.81 91 ARG A C 1
ATOM 726 O O . ARG A 1 91 ? 24.175 -1.136 -17.676 1.00 93.81 91 ARG A O 1
ATOM 733 N N . LYS A 1 92 ? 24.161 -0.816 -15.443 1.00 91.88 92 LYS A N 1
ATOM 734 C CA . LYS A 1 92 ? 25.402 -1.576 -15.159 1.00 91.88 92 LYS A CA 1
ATOM 735 C C . LYS A 1 92 ? 25.181 -2.975 -14.594 1.00 91.88 92 LYS A C 1
ATOM 737 O O . LYS A 1 92 ? 26.116 -3.767 -14.543 1.00 91.88 92 LYS A O 1
ATOM 742 N N . TYR A 1 93 ? 23.975 -3.273 -14.120 1.00 93.38 93 TYR A N 1
ATOM 743 C CA . TYR A 1 93 ? 23.660 -4.579 -13.554 1.00 93.38 93 TYR A CA 1
ATOM 744 C C . TYR A 1 93 ? 23.212 -5.556 -14.637 1.00 93.38 93 TYR A C 1
ATOM 746 O O . TYR A 1 93 ? 22.366 -5.230 -15.468 1.00 93.38 93 TYR A O 1
ATOM 754 N N . HIS A 1 94 ? 23.761 -6.767 -14.588 1.00 90.38 94 HIS A N 1
ATOM 755 C CA . HIS A 1 94 ? 23.416 -7.856 -15.489 1.00 90.38 94 HIS A CA 1
ATOM 756 C C . HIS A 1 94 ? 22.627 -8.915 -14.717 1.00 90.38 94 HIS A C 1
ATOM 758 O O . HIS A 1 94 ? 23.125 -9.489 -13.750 1.00 90.38 94 HIS A O 1
ATOM 764 N N . SER A 1 95 ? 21.402 -9.173 -15.165 1.00 86.25 95 SER A N 1
ATOM 765 C CA . SER A 1 95 ? 20.545 -10.258 -14.683 1.00 86.25 95 SER A CA 1
ATOM 766 C C . SER A 1 95 ? 20.361 -11.285 -15.807 1.00 86.25 95 SER A C 1
ATOM 768 O O . SER A 1 95 ? 20.433 -10.894 -16.978 1.00 86.25 95 SER A O 1
ATOM 770 N N . PRO A 1 96 ? 20.140 -12.580 -15.510 1.00 85.44 96 PRO A N 1
ATOM 771 C CA . PRO A 1 96 ? 19.762 -13.548 -16.532 1.00 85.44 96 PRO A CA 1
ATOM 772 C C . PRO A 1 96 ? 18.558 -13.053 -17.338 1.00 85.44 96 PRO A C 1
ATOM 774 O O . PRO A 1 96 ? 17.548 -12.641 -16.763 1.00 85.44 96 PRO A O 1
ATOM 777 N N . ALA A 1 97 ? 18.664 -13.105 -18.667 1.00 82.25 97 ALA A N 1
ATOM 778 C CA . ALA A 1 97 ? 17.552 -12.754 -19.540 1.00 82.25 97 ALA A CA 1
ATOM 779 C C . ALA A 1 97 ? 16.343 -13.662 -19.256 1.00 82.25 97 ALA A C 1
ATOM 781 O O . ALA A 1 97 ? 16.498 -14.841 -18.923 1.00 82.25 97 ALA A O 1
ATOM 782 N N . ALA A 1 98 ? 15.142 -13.098 -19.369 1.00 83.44 98 ALA A N 1
ATOM 783 C CA . ALA A 1 98 ? 13.929 -13.897 -19.436 1.00 83.44 98 ALA A CA 1
ATOM 784 C C . ALA A 1 98 ? 13.834 -14.561 -20.812 1.00 83.44 98 ALA A C 1
ATOM 786 O O . ALA A 1 98 ? 14.108 -13.919 -21.829 1.00 83.44 98 ALA A O 1
ATOM 787 N N . ASP A 1 99 ? 13.447 -15.831 -20.837 1.00 86.19 99 ASP A N 1
ATOM 788 C CA . ASP A 1 99 ? 13.012 -16.495 -22.060 1.00 86.19 99 ASP A CA 1
ATOM 789 C C . ASP A 1 99 ? 11.668 -15.898 -22.506 1.00 86.19 99 ASP A C 1
ATOM 791 O O . ASP A 1 99 ? 10.852 -15.499 -21.674 1.00 86.19 99 ASP A O 1
ATOM 795 N N . VAL A 1 100 ? 11.407 -15.860 -23.813 1.00 83.38 100 VAL A N 1
ATOM 796 C CA . VAL A 1 100 ? 10.108 -15.449 -24.368 1.00 83.38 100 VAL A CA 1
ATOM 797 C C . VAL A 1 100 ? 8.970 -16.287 -23.784 1.00 83.38 100 VAL A C 1
ATOM 799 O O . VAL A 1 100 ? 7.887 -15.760 -23.548 1.00 83.38 100 VAL A O 1
ATOM 802 N N . SER A 1 101 ? 9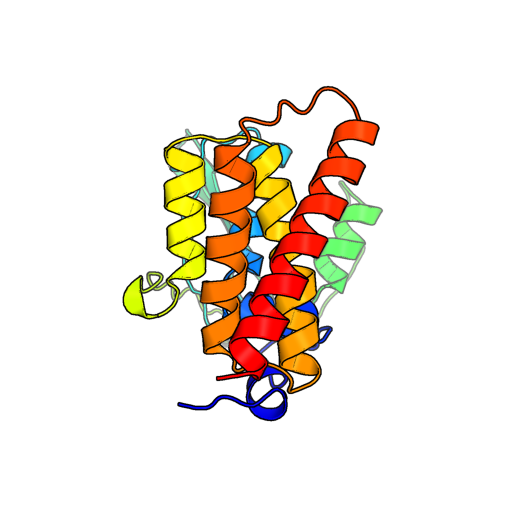.205 -17.567 -23.481 1.00 86.69 101 SER A N 1
ATOM 803 C CA . SER A 1 101 ? 8.201 -18.423 -22.839 1.00 86.69 101 SER A CA 1
ATOM 804 C C . SER A 1 101 ? 7.837 -17.996 -21.413 1.00 86.69 101 SER A C 1
ATOM 806 O O . SER A 1 101 ? 6.816 -18.437 -20.895 1.00 86.69 101 SER A O 1
ATOM 808 N N . GLU A 1 102 ? 8.668 -17.177 -20.761 1.00 84.62 102 GLU A N 1
ATOM 809 C CA . GLU A 1 102 ? 8.413 -16.643 -19.416 1.00 84.62 102 GLU A CA 1
ATOM 810 C C . GLU A 1 102 ? 7.563 -15.359 -19.443 1.00 84.62 102 GLU A C 1
ATOM 812 O O . GLU A 1 102 ? 7.172 -14.869 -18.384 1.00 84.62 102 GLU A O 1
ATOM 817 N N . PHE A 1 103 ? 7.271 -14.798 -20.624 1.00 86.44 103 PHE A N 1
ATOM 818 C CA . PHE A 1 103 ? 6.492 -13.567 -20.738 1.00 86.44 103 PHE A CA 1
ATOM 819 C C . PHE A 1 103 ? 5.029 -13.830 -20.380 1.00 86.44 103 PHE A C 1
ATOM 821 O O . PHE A 1 103 ? 4.311 -14.529 -21.094 1.00 86.44 103 PHE A O 1
ATOM 828 N N . ASP A 1 104 ? 4.567 -13.189 -19.311 1.00 88.56 104 ASP A N 1
ATOM 829 C CA . ASP A 1 104 ? 3.165 -13.182 -18.912 1.00 88.56 104 ASP A CA 1
ATOM 830 C C . ASP A 1 104 ? 2.644 -11.746 -18.836 1.00 88.56 104 ASP A C 1
ATOM 832 O O . ASP A 1 104 ? 2.929 -10.990 -17.904 1.00 88.56 104 ASP A O 1
ATOM 836 N N . LEU A 1 105 ? 1.858 -11.388 -19.851 1.00 90.75 105 LEU A N 1
ATOM 837 C CA . LEU A 1 105 ? 1.221 -10.082 -19.976 1.00 90.75 105 LEU A CA 1
ATOM 838 C C . LEU A 1 105 ? -0.250 -10.099 -19.532 1.00 90.75 105 LEU A C 1
ATOM 840 O O . LEU A 1 105 ? -0.988 -9.162 -19.834 1.00 90.75 105 LEU A O 1
ATOM 844 N N . GLN A 1 106 ? -0.707 -11.154 -18.848 1.00 94.62 106 GLN A N 1
ATOM 845 C CA . GLN A 1 106 ? -2.078 -11.211 -18.355 1.00 94.62 106 GLN A CA 1
ATOM 846 C C . GLN A 1 106 ? -2.294 -10.163 -17.263 1.00 94.62 106 GLN A C 1
ATOM 848 O O . GLN A 1 106 ? -1.563 -10.099 -16.270 1.00 94.62 106 GLN A O 1
ATOM 853 N N . LEU A 1 107 ? -3.334 -9.358 -17.458 1.00 96.44 107 LEU A N 1
ATOM 854 C CA . LEU A 1 107 ? -3.808 -8.356 -16.517 1.00 96.44 107 LEU A CA 1
ATOM 855 C C . LEU A 1 107 ? -5.259 -8.674 -16.174 1.00 96.44 107 LEU A C 1
ATOM 857 O O . LEU A 1 107 ? -6.071 -8.911 -17.067 1.00 96.44 107 LEU A O 1
ATOM 861 N N . SER A 1 108 ? -5.589 -8.665 -14.888 1.00 96.94 108 SER A N 1
ATOM 862 C CA . SER A 1 108 ? -6.970 -8.769 -14.417 1.00 96.94 108 SER A CA 1
ATOM 863 C C . SER A 1 108 ? -7.324 -7.607 -13.501 1.00 96.94 108 SER A C 1
ATOM 865 O O . SER A 1 108 ? -6.448 -7.005 -12.875 1.00 96.94 108 SER A O 1
ATOM 867 N N . ASP A 1 109 ? -8.615 -7.313 -13.401 1.00 97.06 109 ASP A N 1
ATOM 868 C CA . ASP A 1 109 ? -9.119 -6.292 -12.490 1.00 97.06 109 ASP A CA 1
ATOM 869 C C . ASP A 1 109 ? -8.955 -6.696 -11.023 1.00 97.06 109 ASP A C 1
ATOM 871 O O . ASP A 1 109 ? -8.860 -7.878 -10.674 1.00 97.06 109 ASP A O 1
ATOM 875 N N . VAL A 1 110 ? -8.912 -5.682 -10.160 1.00 96.69 110 VAL A N 1
ATOM 876 C CA . VAL A 1 110 ? -8.939 -5.856 -8.709 1.00 96.69 110 VAL A CA 1
ATOM 877 C C . VAL A 1 110 ? -10.394 -5.993 -8.261 1.00 96.69 110 VAL A C 1
ATOM 879 O O . VAL A 1 110 ? -11.212 -5.110 -8.502 1.00 96.69 110 VAL A O 1
ATOM 882 N N . GLU A 1 111 ? -10.722 -7.091 -7.587 1.00 95.69 111 GLU A N 1
ATOM 883 C CA . GLU A 1 111 ? -12.078 -7.361 -7.094 1.00 95.69 111 GLU A CA 1
ATOM 884 C C . GLU A 1 111 ? -12.351 -6.601 -5.783 1.00 95.69 111 GLU A C 1
ATOM 886 O O . GLU A 1 111 ? -11.634 -6.776 -4.790 1.00 95.69 111 GLU A O 1
ATOM 891 N N . ARG A 1 112 ? -13.403 -5.772 -5.747 1.00 94.94 112 ARG A N 1
ATOM 892 C CA . ARG A 1 112 ? -13.705 -4.897 -4.598 1.00 94.94 112 ARG A CA 1
ATOM 893 C C . ARG A 1 112 ? -14.084 -5.659 -3.342 1.00 94.94 112 ARG A C 1
ATOM 895 O O . ARG A 1 112 ? -13.622 -5.323 -2.255 1.00 94.94 112 ARG A O 1
ATOM 902 N N . GLU A 1 113 ? -14.854 -6.723 -3.496 1.00 93.75 113 GLU A N 1
ATOM 903 C CA . GLU A 1 113 ? -15.298 -7.593 -2.408 1.00 93.75 113 GLU A CA 1
ATOM 904 C C . GLU A 1 113 ? -14.124 -8.343 -1.768 1.00 93.75 113 GLU A C 1
ATOM 906 O O . GLU A 1 113 ? -14.180 -8.708 -0.594 1.00 93.75 113 GLU A O 1
ATOM 911 N N . ARG A 1 114 ? -13.051 -8.567 -2.536 1.00 92.94 114 ARG A N 1
ATOM 912 C CA . ARG A 1 114 ? -11.848 -9.263 -2.080 1.00 92.94 114 ARG A CA 1
ATOM 913 C C . ARG A 1 114 ? -10.861 -8.337 -1.372 1.00 92.94 114 ARG A C 1
ATOM 915 O O . ARG A 1 114 ? -10.209 -8.781 -0.429 1.00 92.94 114 ARG A O 1
ATOM 922 N N . TYR A 1 115 ? -10.762 -7.081 -1.810 1.00 95.88 115 TYR A N 1
ATOM 923 C CA . TYR A 1 115 ? -9.796 -6.097 -1.305 1.00 95.88 115 TYR A CA 1
ATOM 924 C C . TYR A 1 115 ? -10.478 -4.821 -0.781 1.00 95.88 115 TYR A C 1
ATOM 926 O O . TYR A 1 115 ? -10.205 -3.718 -1.263 1.00 95.88 115 TYR A O 1
ATOM 934 N N . PRO A 1 116 ? -11.366 -4.937 0.221 1.00 95.56 116 PRO A N 1
ATOM 935 C CA . PRO A 1 116 ? -12.187 -3.820 0.685 1.00 95.56 116 PRO A CA 1
ATOM 936 C C . PRO A 1 116 ? -11.363 -2.643 1.223 1.00 95.56 116 PRO A C 1
ATOM 938 O O . PRO A 1 116 ? -11.724 -1.493 0.984 1.00 95.56 116 PRO A O 1
ATOM 941 N N . LEU A 1 117 ? -10.235 -2.904 1.898 1.00 95.69 117 LEU A N 1
ATOM 942 C CA . LEU A 1 117 ? -9.385 -1.847 2.457 1.00 95.69 117 LEU A CA 1
ATOM 943 C C . LEU A 1 117 ? -8.695 -1.004 1.372 1.00 95.69 117 LEU A C 1
ATOM 945 O O . LEU A 1 117 ? -8.626 0.216 1.497 1.00 95.69 117 LEU A O 1
ATOM 949 N N . PHE A 1 118 ? -8.236 -1.646 0.294 1.00 97.50 118 PHE A N 1
ATOM 950 C CA . PHE A 1 118 ? -7.646 -0.963 -0.859 1.00 97.50 118 PHE A CA 1
ATOM 951 C C . PHE A 1 118 ? -8.647 0.012 -1.486 1.00 97.50 118 PHE A C 1
ATOM 953 O O . PHE A 1 118 ? -8.347 1.191 -1.660 1.00 97.50 118 PHE A O 1
ATOM 960 N N . PHE A 1 119 ? -9.868 -0.457 -1.753 1.00 97.06 119 PHE A N 1
ATOM 961 C CA . PHE A 1 119 ? -10.904 0.387 -2.339 1.00 97.06 119 PHE A CA 1
ATOM 962 C C . PHE A 1 119 ? -11.421 1.465 -1.390 1.00 97.06 119 PHE A C 1
ATOM 964 O O . PHE A 1 119 ? -11.695 2.568 -1.846 1.00 97.06 119 PHE A O 1
ATOM 971 N N . TYR A 1 120 ? -11.505 1.184 -0.088 1.00 96.31 120 TYR A N 1
ATOM 972 C CA . TYR A 1 120 ? -11.803 2.206 0.914 1.00 96.31 120 TYR A CA 1
ATOM 973 C C . TYR A 1 120 ? -10.791 3.358 0.841 1.00 96.31 120 TYR A C 1
ATOM 975 O O . TYR A 1 120 ? -11.187 4.517 0.761 1.00 96.31 120 TYR A O 1
ATOM 983 N N . GLY A 1 121 ? -9.493 3.042 0.793 1.00 95.81 121 GLY A N 1
ATOM 984 C CA . GLY A 1 121 ? -8.442 4.046 0.645 1.00 95.81 121 GLY A CA 1
ATOM 985 C C . GLY A 1 121 ? -8.510 4.806 -0.680 1.00 95.81 121 GLY A C 1
ATOM 986 O O . GLY A 1 121 ? -8.412 6.028 -0.676 1.00 95.81 121 GLY A O 1
ATOM 987 N N . LEU A 1 122 ? -8.742 4.116 -1.803 1.00 95.25 122 LEU A N 1
ATOM 988 C CA . LEU A 1 122 ? -8.926 4.774 -3.104 1.00 95.25 122 LEU A CA 1
ATOM 989 C C . LEU A 1 122 ? -10.110 5.748 -3.104 1.00 95.25 122 LEU A C 1
ATOM 991 O O . LEU A 1 122 ? -9.987 6.866 -3.601 1.00 95.25 122 LEU A O 1
ATOM 995 N N . ASP A 1 123 ? -11.251 5.343 -2.543 1.00 94.94 123 ASP A N 1
ATOM 996 C CA . ASP A 1 123 ? -12.435 6.199 -2.454 1.00 94.94 123 ASP A CA 1
ATOM 997 C C . ASP A 1 123 ? -12.152 7.434 -1.575 1.00 94.94 123 ASP A C 1
ATOM 999 O O . ASP A 1 123 ? -12.616 8.535 -1.879 1.00 94.94 123 ASP A O 1
ATOM 1003 N N . MET A 1 124 ? -11.347 7.278 -0.516 1.00 93.50 124 MET A N 1
ATOM 1004 C CA . MET A 1 124 ? -10.899 8.394 0.320 1.00 93.50 124 MET A CA 1
ATOM 1005 C C . MET A 1 124 ? -9.973 9.358 -0.421 1.00 93.50 124 MET A C 1
ATOM 1007 O O . MET A 1 124 ? -10.236 10.557 -0.376 1.00 93.50 124 MET A O 1
ATOM 1011 N N . LEU A 1 125 ? -8.964 8.859 -1.147 1.00 92.81 125 LEU A N 1
ATOM 1012 C CA . LEU A 1 125 ? -8.055 9.690 -1.956 1.00 92.81 125 LEU A CA 1
ATOM 1013 C C . LEU A 1 125 ? -8.833 10.553 -2.954 1.00 92.81 125 LEU A C 1
ATOM 1015 O O . LEU A 1 125 ? -8.561 11.740 -3.096 1.00 92.81 125 LEU A O 1
ATOM 1019 N N . LYS A 1 126 ? -9.864 9.985 -3.591 1.00 89.19 126 LYS A N 1
ATOM 1020 C CA . LYS A 1 126 ? -10.716 10.716 -4.543 1.00 89.19 126 LYS A CA 1
ATOM 1021 C C . LYS A 1 126 ? -11.641 11.735 -3.880 1.00 89.19 126 LYS A C 1
ATOM 1023 O O . LYS A 1 126 ? -11.975 12.746 -4.490 1.00 89.19 126 LYS A O 1
AT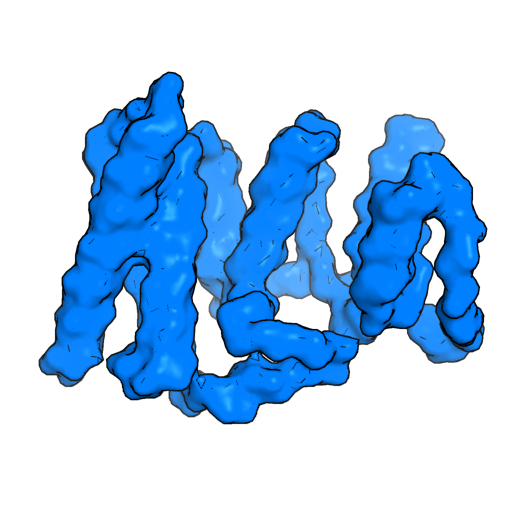OM 1028 N N . ARG A 1 127 ? -12.105 11.467 -2.655 1.00 88.62 127 ARG A N 1
ATOM 1029 C CA . ARG A 1 127 ? -13.030 12.354 -1.931 1.00 88.62 127 ARG A CA 1
ATOM 1030 C C . ARG A 1 127 ? -12.311 13.524 -1.268 1.00 88.62 127 ARG A C 1
ATOM 1032 O O . ARG A 1 127 ? -12.805 14.648 -1.316 1.00 88.62 127 ARG A O 1
ATOM 1039 N N . LYS A 1 128 ? -11.232 13.231 -0.550 1.00 85.12 128 LYS A N 1
ATOM 1040 C CA . LYS A 1 128 ? -10.476 14.189 0.251 1.00 85.12 128 LYS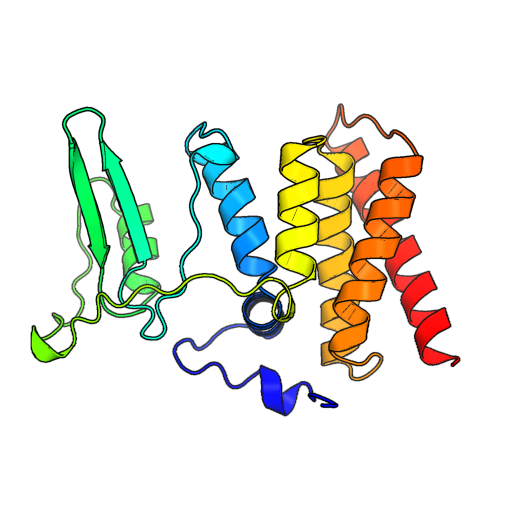 A CA 1
ATOM 1041 C C . LYS A 1 128 ? -9.064 13.660 0.398 1.00 85.12 128 LYS A C 1
ATOM 1043 O O . LYS A 1 128 ? -8.783 12.813 1.246 1.00 85.12 128 LYS A O 1
ATOM 1048 N N . ASP A 1 129 ? -8.183 14.199 -0.418 1.00 83.00 129 ASP A N 1
ATOM 1049 C CA . ASP A 1 129 ? -6.782 13.884 -0.321 1.00 83.00 129 ASP A CA 1
ATOM 1050 C C . ASP A 1 129 ? -6.101 14.753 0.748 1.00 83.00 129 ASP A C 1
ATOM 1052 O O . ASP A 1 129 ? -5.883 15.945 0.547 1.00 83.00 129 ASP A O 1
ATOM 1056 N N . ASP A 1 130 ? -5.854 14.179 1.927 1.00 90.19 130 ASP A N 1
ATOM 1057 C CA . ASP A 1 130 ? -5.400 14.909 3.111 1.00 90.19 130 ASP A CA 1
ATOM 1058 C C . ASP A 1 130 ? -4.346 14.098 3.875 1.00 90.19 130 ASP A C 1
ATOM 1060 O O . ASP A 1 130 ? -4.494 12.897 4.119 1.00 90.19 130 ASP A O 1
ATOM 1064 N N . LEU A 1 131 ? -3.256 14.771 4.256 1.00 95.12 131 LEU A N 1
ATOM 1065 C CA . LEU A 1 131 ? -2.106 14.137 4.899 1.00 95.12 131 LEU A CA 1
ATOM 1066 C C . LEU A 1 131 ? -2.466 13.447 6.221 1.00 95.12 131 LEU A C 1
ATOM 1068 O O . LEU A 1 131 ? -1.894 12.401 6.524 1.00 95.12 131 LEU A O 1
ATOM 1072 N N . SER A 1 132 ? -3.408 13.984 7.002 1.00 96.19 132 SER A N 1
ATOM 1073 C CA . SER A 1 132 ? -3.736 13.457 8.332 1.00 96.19 132 SER A CA 1
ATOM 1074 C C . SER A 1 132 ? -4.255 12.020 8.270 1.00 96.19 132 SER A C 1
ATOM 1076 O O . SER A 1 132 ? -3.802 11.159 9.028 1.00 96.19 132 SER A O 1
ATOM 1078 N N . TRP A 1 133 ? -5.149 11.717 7.325 1.00 94.75 133 TRP A N 1
ATOM 1079 C CA . TRP A 1 133 ? -5.697 10.372 7.198 1.00 94.75 133 TRP A CA 1
ATOM 1080 C C . TRP A 1 133 ? -4.719 9.418 6.507 1.00 94.75 133 TRP A C 1
ATOM 1082 O O . TRP A 1 133 ? -4.695 8.239 6.856 1.00 94.75 133 TRP A O 1
ATOM 1092 N N . ARG A 1 134 ? -3.864 9.896 5.589 1.00 96.31 134 ARG A N 1
ATOM 1093 C CA . ARG A 1 134 ? -2.784 9.075 5.009 1.00 96.31 134 ARG A CA 1
ATOM 1094 C C . ARG A 1 134 ? -1.765 8.655 6.078 1.00 96.31 134 ARG A C 1
ATOM 1096 O O . ARG A 1 134 ? -1.334 7.501 6.099 1.00 96.31 134 ARG A O 1
ATOM 1103 N N . ILE A 1 135 ? -1.429 9.557 7.008 1.00 98.00 135 ILE A N 1
ATOM 1104 C CA . ILE A 1 135 ? -0.618 9.242 8.197 1.00 98.00 135 ILE A CA 1
ATOM 1105 C C . ILE A 1 135 ? -1.342 8.201 9.055 1.00 98.00 135 ILE A C 1
ATOM 1107 O O . ILE A 1 135 ? -0.744 7.197 9.442 1.00 98.00 135 ILE A O 1
ATOM 1111 N N . ALA A 1 136 ? -2.642 8.396 9.299 1.00 97.81 136 ALA A N 1
ATOM 1112 C CA . ALA A 1 136 ? -3.455 7.447 10.052 1.00 97.81 136 ALA A CA 1
ATOM 1113 C C . ALA A 1 136 ? -3.502 6.057 9.404 1.00 97.81 136 ALA A C 1
ATOM 1115 O O . ALA A 1 136 ? -3.399 5.062 10.117 1.00 97.81 136 ALA A O 1
ATOM 1116 N N . LEU A 1 137 ? -3.616 5.984 8.074 1.00 97.75 137 LEU A N 1
ATOM 1117 C CA . LEU A 1 137 ? -3.564 4.746 7.300 1.00 97.75 137 LEU A CA 1
ATOM 1118 C C . LEU A 1 137 ? -2.249 4.005 7.560 1.00 97.75 137 LEU A C 1
ATOM 1120 O O . LEU A 1 137 ? -2.297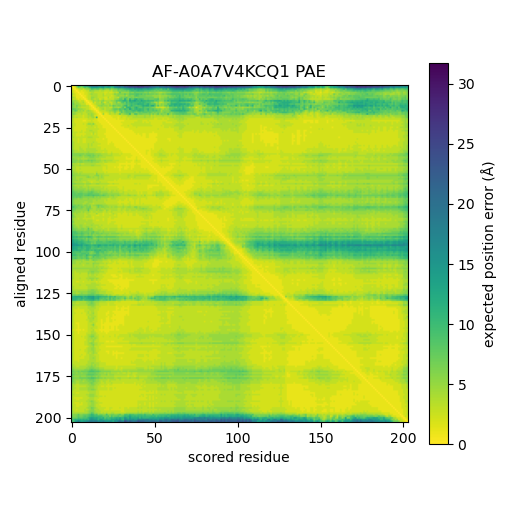 2.851 7.977 1.00 97.75 137 LEU A O 1
ATOM 1124 N N . ASN A 1 138 ? -1.094 4.659 7.373 1.00 98.12 138 ASN A N 1
ATOM 1125 C CA . ASN A 1 138 ? 0.211 4.027 7.606 1.00 98.12 138 ASN A CA 1
ATOM 1126 C C . ASN A 1 138 ? 0.390 3.580 9.063 1.00 98.12 138 ASN A C 1
ATOM 1128 O O . ASN A 1 138 ? 0.762 2.437 9.330 1.00 98.12 138 ASN A O 1
ATOM 1132 N N . ALA A 1 139 ? 0.086 4.462 10.013 1.00 98.38 139 ALA A N 1
ATOM 1133 C CA . ALA A 1 139 ? 0.221 4.187 11.437 1.00 98.38 139 ALA A CA 1
ATOM 1134 C C . ALA A 1 139 ? -0.675 3.024 11.896 1.00 98.38 139 ALA A C 1
ATOM 1136 O O . ALA A 1 139 ? -0.234 2.136 12.633 1.00 98.38 139 ALA A O 1
ATOM 1137 N N . ALA A 1 140 ? -1.940 3.018 11.466 1.00 98.31 140 ALA A N 1
ATOM 1138 C CA . ALA A 1 140 ? -2.902 1.988 11.833 1.00 98.31 140 ALA A CA 1
ATOM 1139 C C . ALA A 1 140 ? -2.574 0.644 11.183 1.00 98.31 140 ALA A C 1
ATOM 1141 O O . ALA A 1 140 ? -2.679 -0.382 11.856 1.00 98.31 140 ALA A O 1
ATOM 1142 N N . ASP A 1 141 ? -2.156 0.651 9.916 1.00 98.31 141 ASP A N 1
ATOM 1143 C CA . ASP A 1 141 ? -1.722 -0.541 9.189 1.00 98.31 141 ASP A CA 1
ATOM 1144 C C . ASP A 1 141 ? -0.537 -1.206 9.898 1.00 98.31 141 ASP A C 1
ATOM 1146 O O . ASP A 1 141 ? -0.625 -2.372 10.282 1.00 98.31 141 ASP A O 1
ATOM 1150 N N . GLU A 1 142 ? 0.506 -0.444 10.241 1.00 98.19 142 GLU A N 1
ATOM 1151 C CA . GLU A 1 142 ? 1.648 -0.967 10.999 1.00 98.19 142 GLU A CA 1
ATOM 1152 C C . GLU A 1 142 ? 1.238 -1.630 12.314 1.00 98.19 142 GLU A C 1
ATOM 1154 O O . GLU A 1 142 ? 1.724 -2.710 12.663 1.00 98.19 142 GLU A O 1
ATOM 1159 N N . VAL A 1 143 ? 0.358 -0.983 13.079 1.00 98.56 143 VAL A N 1
ATOM 1160 C CA . VAL A 1 143 ? -0.090 -1.502 14.375 1.00 98.56 143 VAL A CA 1
ATOM 1161 C C . VAL A 1 143 ? -0.953 -2.756 14.191 1.00 98.56 143 VAL A C 1
ATOM 1163 O O . VAL A 1 143 ? -0.743 -3.751 14.893 1.00 98.56 143 VAL A O 1
ATOM 1166 N N . ALA A 1 144 ? -1.885 -2.743 13.238 1.00 98.00 144 ALA A N 1
ATOM 1167 C CA . ALA A 1 144 ? -2.795 -3.851 12.969 1.00 98.00 144 ALA A CA 1
ATOM 1168 C C . ALA A 1 144 ? -2.066 -5.075 12.398 1.00 98.00 144 ALA A C 1
ATOM 1170 O O . ALA A 1 144 ? -2.263 -6.193 12.878 1.00 98.00 144 ALA A O 1
ATOM 1171 N N . VAL A 1 145 ? -1.162 -4.878 11.440 1.00 97.62 145 VAL A N 1
ATOM 1172 C CA . VAL A 1 145 ? -0.349 -5.944 10.844 1.00 97.62 145 VAL A CA 1
ATOM 1173 C C . VAL A 1 145 ? 0.549 -6.587 11.894 1.00 97.62 145 VAL A C 1
ATOM 1175 O O . VAL A 1 145 ? 0.593 -7.814 11.997 1.00 97.62 145 VAL A O 1
ATOM 1178 N N . ASN A 1 146 ? 1.200 -5.795 12.751 1.00 97.50 146 ASN A N 1
ATOM 1179 C CA . ASN A 1 146 ? 1.997 -6.338 13.854 1.00 97.50 146 ASN A CA 1
ATOM 1180 C C . ASN A 1 146 ? 1.149 -7.153 14.841 1.00 97.50 146 ASN A C 1
ATOM 1182 O O . ASN A 1 146 ? 1.585 -8.211 15.311 1.00 97.50 146 ASN A O 1
ATOM 1186 N N . ALA A 1 147 ? -0.069 -6.703 15.148 1.00 97.00 147 ALA A N 1
ATOM 1187 C CA . ALA A 1 147 ? -0.991 -7.450 15.996 1.00 97.00 147 ALA A CA 1
ATOM 1188 C C . ALA A 1 147 ? -1.452 -8.761 15.339 1.00 97.00 147 ALA A C 1
ATOM 1190 O O . ALA A 1 147 ? -1.490 -9.790 16.018 1.00 97.00 147 ALA A O 1
ATOM 1191 N N . PHE A 1 148 ? -1.725 -8.761 14.032 1.00 96.50 148 PHE A N 1
ATOM 1192 C CA . PHE A 1 148 ? -2.038 -9.971 13.270 1.00 96.50 148 PHE A CA 1
ATOM 1193 C C . PHE A 1 148 ? -0.863 -10.957 13.263 1.00 96.50 148 PHE A C 1
ATOM 1195 O O . PHE A 1 148 ? -1.032 -12.124 13.619 1.00 96.50 148 PHE A O 1
ATOM 1202 N N . LEU A 1 149 ? 0.348 -10.492 12.937 1.00 95.06 149 LEU A N 1
ATOM 1203 C CA . LEU A 1 149 ? 1.570 -11.308 12.940 1.00 95.06 149 LEU A CA 1
ATOM 1204 C C . LEU A 1 149 ? 1.851 -11.908 14.327 1.00 95.06 149 LEU A C 1
ATOM 1206 O O . LEU A 1 149 ? 2.279 -13.057 14.433 1.00 95.06 149 LEU A O 1
ATOM 1210 N N . SER A 1 150 ? 1.520 -11.164 15.385 1.00 95.12 150 SER A N 1
ATOM 1211 C CA . SER A 1 150 ? 1.597 -11.606 16.784 1.00 95.12 150 SER A CA 1
ATOM 1212 C C . SER A 1 150 ? 0.404 -12.461 17.237 1.00 95.12 150 SER A C 1
ATOM 1214 O O . SER A 1 150 ? 0.305 -12.782 18.419 1.00 95.12 150 SER A O 1
ATOM 1216 N N . ARG A 1 151 ? -0.504 -12.833 16.324 1.00 94.50 151 ARG A N 1
ATOM 1217 C CA . ARG A 1 151 ? -1.716 -13.638 16.571 1.00 94.50 151 ARG A CA 1
ATOM 1218 C C . ARG A 1 151 ? -2.685 -13.036 17.596 1.00 94.50 151 ARG A C 1
ATOM 1220 O O . ARG A 1 151 ? -3.411 -13.776 18.252 1.00 94.50 151 ARG A O 1
ATOM 1227 N N . LYS A 1 152 ? -2.690 -11.710 17.746 1.00 95.31 152 LYS A N 1
ATOM 1228 C CA . LYS A 1 152 ? -3.610 -10.997 18.645 1.00 95.31 152 LYS A CA 1
ATOM 1229 C C . LYS A 1 152 ? -4.964 -10.738 17.993 1.00 95.31 152 LYS A C 1
ATOM 1231 O O . LYS A 1 152 ? -5.974 -10.806 18.672 1.00 95.31 152 LYS A O 1
ATOM 1236 N N . ILE A 1 153 ? -4.982 -10.462 16.691 1.00 95.69 153 ILE A N 1
ATOM 1237 C CA . ILE A 1 153 ? -6.209 -10.218 15.922 1.00 95.69 153 ILE A CA 1
ATOM 1238 C C . ILE A 1 153 ? -6.270 -11.136 14.701 1.00 95.69 153 ILE A C 1
ATOM 1240 O O . ILE A 1 153 ? -5.241 -11.670 14.273 1.00 95.69 153 ILE A O 1
ATOM 1244 N N . SER A 1 154 ? -7.460 -11.325 14.128 1.00 94.81 154 SER A N 1
ATOM 1245 C CA . SER A 1 154 ? -7.611 -12.075 12.879 1.00 94.81 154 SER A CA 1
ATOM 1246 C C . SER A 1 154 ? -7.207 -11.231 11.664 1.00 94.81 154 SER A C 1
ATOM 1248 O O . SER A 1 154 ? -7.154 -10.004 11.727 1.00 94.81 154 SER A O 1
ATOM 1250 N N . PHE A 1 155 ? -6.978 -11.875 10.514 1.00 93.88 155 PHE A N 1
ATOM 1251 C CA . PHE A 1 155 ? -6.671 -11.170 9.260 1.00 93.88 155 PHE A CA 1
ATOM 1252 C C . PHE A 1 155 ? -7.766 -10.164 8.861 1.00 93.88 155 PHE A C 1
ATOM 1254 O O . PHE A 1 155 ? -7.475 -9.090 8.346 1.00 93.88 155 PHE A O 1
ATOM 1261 N N . LYS A 1 156 ? -9.037 -10.484 9.143 1.00 92.56 156 LYS A N 1
ATOM 1262 C CA . LYS A 1 156 ? -10.177 -9.605 8.837 1.00 92.56 156 LYS A CA 1
ATOM 1263 C C . LYS A 1 156 ? -10.250 -8.380 9.743 1.00 92.56 156 LYS A C 1
ATOM 1265 O O . LYS A 1 156 ? -10.859 -7.382 9.369 1.00 92.56 156 LYS A O 1
ATOM 1270 N N . ASP A 1 157 ? -9.673 -8.456 10.936 1.00 95.31 157 ASP A N 1
ATOM 1271 C CA . ASP A 1 157 ? -9.712 -7.342 11.880 1.00 95.31 157 ASP A CA 1
ATOM 1272 C C . ASP A 1 157 ? -8.733 -6.233 11.492 1.00 95.31 157 ASP A C 1
ATOM 1274 O O . ASP A 1 157 ? -8.940 -5.098 11.912 1.00 95.31 157 ASP A O 1
ATOM 1278 N N . ILE A 1 158 ? -7.744 -6.518 10.631 1.00 96.38 158 ILE A N 1
ATOM 1279 C CA . ILE A 1 158 ? -6.847 -5.499 10.066 1.00 96.38 158 ILE A CA 1
ATOM 1280 C C . ILE A 1 158 ? -7.670 -4.394 9.399 1.00 96.38 158 ILE A C 1
ATOM 1282 O O . ILE A 1 158 ? -7.547 -3.232 9.772 1.00 96.38 158 ILE A O 1
ATOM 1286 N N . GLU A 1 159 ? -8.577 -4.758 8.485 1.00 95.69 159 GLU A N 1
ATOM 1287 C CA . GLU A 1 159 ? -9.456 -3.791 7.815 1.00 95.6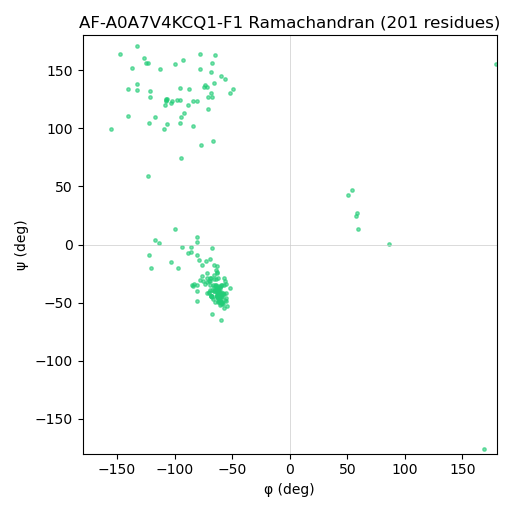9 159 GLU A CA 1
ATOM 1288 C C . GLU A 1 159 ? -10.254 -2.964 8.828 1.00 95.69 159 GLU A C 1
ATOM 1290 O O . GLU A 1 159 ? -10.292 -1.737 8.741 1.00 95.69 159 GLU A O 1
ATOM 1295 N N . LYS A 1 160 ? -10.879 -3.627 9.806 1.00 96.06 160 LYS A N 1
ATOM 1296 C CA . LYS A 1 160 ? -11.728 -2.952 10.794 1.00 96.06 160 LYS A CA 1
ATOM 1297 C C . LYS A 1 160 ? -10.943 -1.938 11.621 1.00 96.06 160 LYS A C 1
ATOM 1299 O O . LYS A 1 160 ? -11.446 -0.843 11.856 1.00 96.06 160 LYS A O 1
ATOM 1304 N N . VAL A 1 161 ? -9.753 -2.314 12.092 1.00 98.06 161 VAL A N 1
ATOM 1305 C CA . VAL A 1 161 ? -8.894 -1.448 12.910 1.00 98.06 161 VAL A CA 1
ATOM 1306 C C . VAL A 1 161 ? -8.434 -0.253 12.086 1.00 98.06 161 VAL A C 1
ATOM 1308 O O . VAL A 1 161 ? -8.614 0.880 12.523 1.00 98.06 161 VAL A O 1
ATOM 1311 N N . VAL A 1 162 ? -7.920 -0.491 10.876 1.00 98.12 162 VAL A N 1
ATOM 1312 C CA . VAL A 1 162 ? -7.413 0.577 10.004 1.00 98.12 162 VAL A CA 1
ATOM 1313 C C . VAL A 1 162 ? -8.514 1.579 9.661 1.00 98.12 162 VAL A C 1
ATOM 1315 O O . VAL A 1 162 ? -8.327 2.778 9.860 1.00 98.12 162 VAL A O 1
ATOM 1318 N N . ARG A 1 163 ? -9.690 1.107 9.227 1.00 97.19 163 ARG A N 1
ATOM 1319 C CA . ARG A 1 163 ? -10.816 1.986 8.869 1.00 97.19 163 ARG A CA 1
ATOM 1320 C C . ARG A 1 163 ? -11.275 2.842 10.043 1.00 97.19 163 ARG A C 1
ATOM 1322 O O . ARG A 1 163 ? -11.369 4.055 9.896 1.00 97.19 163 ARG A O 1
ATOM 1329 N N . LYS A 1 164 ? -11.485 2.240 11.218 1.00 97.62 164 LYS A N 1
ATOM 1330 C CA . LYS A 1 164 ? -11.909 2.980 12.417 1.00 97.62 164 LYS A CA 1
ATOM 1331 C C . LYS A 1 164 ? -10.881 4.024 12.850 1.00 97.62 164 LYS A C 1
ATOM 1333 O O . LYS A 1 164 ? -11.263 5.125 13.233 1.00 97.62 164 LYS A O 1
ATOM 1338 N N . THR A 1 165 ? -9.587 3.706 12.789 1.00 98.25 165 THR A N 1
ATOM 1339 C CA . THR A 1 165 ? -8.535 4.678 13.118 1.00 98.25 165 THR A CA 1
ATOM 1340 C C . THR A 1 165 ? -8.542 5.854 12.153 1.00 98.25 165 THR A C 1
ATOM 1342 O O . THR A 1 165 ? -8.477 6.999 12.596 1.00 98.25 165 THR A O 1
ATOM 1345 N N . ILE A 1 166 ? -8.673 5.586 10.853 1.00 97.00 166 ILE A N 1
ATOM 1346 C CA . ILE A 1 166 ? -8.784 6.629 9.834 1.00 97.00 166 ILE A CA 1
ATOM 1347 C C . ILE A 1 166 ? -10.015 7.511 10.082 1.00 97.00 166 ILE A C 1
ATOM 1349 O O . ILE A 1 166 ? -9.882 8.730 10.098 1.00 97.00 166 ILE A O 1
ATOM 1353 N N . GLU A 1 167 ? -11.186 6.918 10.329 1.00 96.06 167 GLU A N 1
ATOM 1354 C CA . GLU A 1 167 ? -12.425 7.650 10.636 1.00 96.06 167 GLU A CA 1
ATOM 1355 C C . GLU A 1 167 ? -12.264 8.553 11.872 1.00 96.06 167 GLU A C 1
ATOM 1357 O O . GLU A 1 167 ? -12.684 9.711 11.860 1.00 96.06 167 GLU A O 1
ATOM 1362 N N . CYS A 1 168 ? -11.609 8.058 12.929 1.00 97.25 168 CYS A N 1
ATOM 1363 C CA . CYS A 1 168 ? -11.320 8.856 14.117 1.00 97.25 168 CYS A CA 1
ATOM 1364 C C . CYS A 1 168 ? -10.390 10.032 13.815 1.00 97.25 168 CYS A C 1
ATOM 1366 O O . CYS A 1 168 ? -10.686 11.139 14.257 1.00 97.25 168 CYS A O 1
ATOM 1368 N N . ILE A 1 169 ? -9.306 9.829 13.062 1.00 97.31 169 ILE A N 1
ATOM 1369 C CA . ILE A 1 169 ? -8.374 10.913 12.718 1.00 97.31 169 ILE A CA 1
ATOM 1370 C C . ILE A 1 169 ? -9.021 11.939 11.782 1.00 97.31 169 ILE A C 1
ATOM 1372 O O . ILE A 1 169 ? -8.930 13.134 12.056 1.00 97.31 169 ILE A O 1
ATOM 1376 N N . ASP A 1 170 ? -9.738 11.505 10.742 1.00 94.38 170 ASP A N 1
ATOM 1377 C CA . ASP A 1 170 ? -10.412 12.420 9.808 1.00 94.38 170 ASP A CA 1
ATOM 1378 C C . ASP A 1 170 ? -11.450 13.296 10.535 1.00 94.38 170 ASP A C 1
ATOM 1380 O O . ASP A 1 170 ? -11.549 14.495 10.274 1.00 94.38 170 ASP A O 1
ATOM 1384 N N . SER A 1 171 ? -12.146 12.746 11.541 1.00 94.94 171 SER A N 1
ATOM 1385 C CA . SER A 1 171 ? -13.108 13.505 12.356 1.00 94.94 171 SER A CA 1
ATOM 1386 C C . SER A 1 171 ? -12.488 14.640 13.186 1.00 94.9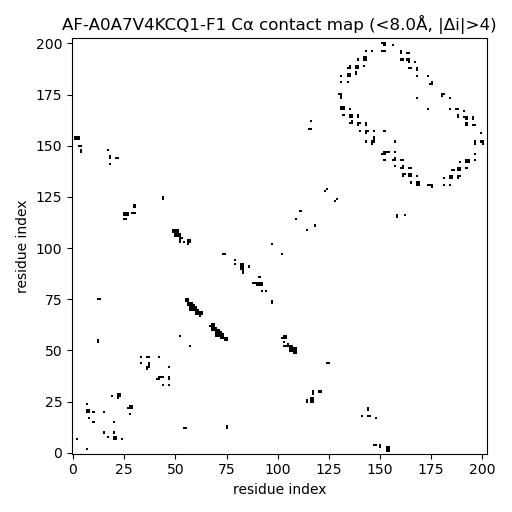4 171 SER A C 1
ATOM 1388 O O . SER A 1 171 ? -13.190 15.587 13.545 1.00 94.94 171 SER A O 1
ATOM 1390 N N . GLN A 1 172 ? -11.181 14.582 13.466 1.00 94.75 172 GLN A N 1
ATOM 1391 C CA . GLN A 1 172 ? -10.469 15.620 14.219 1.00 94.75 172 GLN A CA 1
ATOM 1392 C C . GLN A 1 172 ? -10.137 16.852 13.364 1.00 94.75 172 GLN A C 1
ATOM 1394 O O . GLN A 1 172 ? -9.780 17.884 13.924 1.00 94.75 172 GLN A O 1
ATOM 1399 N N . ASN A 1 173 ? -10.265 16.775 12.030 1.00 92.69 173 ASN A N 1
ATOM 1400 C CA . ASN A 1 173 ? -9.915 17.860 11.100 1.00 92.69 173 ASN A CA 1
ATOM 1401 C C . ASN A 1 173 ? -8.503 18.431 11.348 1.00 92.69 173 ASN A C 1
ATOM 1403 O O . ASN A 1 173 ? -8.300 19.646 11.363 1.00 92.69 173 ASN A O 1
ATOM 1407 N N . ILE A 1 174 ? -7.533 17.543 11.586 1.00 95.12 174 ILE A N 1
ATOM 1408 C CA . ILE A 1 174 ? -6.141 17.916 11.851 1.00 95.12 174 ILE A CA 1
ATOM 1409 C C . ILE A 1 174 ? -5.520 18.495 10.579 1.00 95.12 174 ILE A C 1
ATOM 1411 O O . ILE A 1 174 ? -5.578 17.878 9.520 1.00 95.12 174 ILE A O 1
ATOM 1415 N N . ILE A 1 175 ? -4.880 19.658 10.700 1.00 95.38 175 ILE A N 1
ATOM 1416 C CA . ILE A 1 175 ? -4.129 20.289 9.613 1.00 95.38 175 ILE A CA 1
ATOM 1417 C C . ILE A 1 175 ? -2.642 20.036 9.854 1.00 95.38 175 ILE A C 1
ATOM 1419 O O . ILE A 1 175 ? -2.115 20.389 10.908 1.00 95.38 175 ILE A O 1
ATOM 1423 N N . ILE A 1 176 ? -1.966 19.437 8.874 1.00 97.25 176 ILE A N 1
ATOM 1424 C CA . ILE A 1 176 ? -0.531 19.143 8.941 1.00 97.25 176 ILE A CA 1
ATOM 1425 C C . ILE A 1 176 ? 0.247 20.311 8.335 1.00 97.25 176 ILE A C 1
ATOM 1427 O O . ILE A 1 176 ? 0.162 20.556 7.134 1.00 97.25 176 ILE A O 1
ATOM 1431 N N . THR A 1 177 ? 1.007 21.033 9.160 1.00 97.06 177 THR A N 1
ATOM 1432 C CA . THR A 1 177 ? 1.817 22.189 8.719 1.00 97.06 177 THR A CA 1
ATOM 1433 C C . THR A 1 177 ? 3.304 22.040 9.020 1.00 97.06 177 THR A C 1
ATOM 1435 O O . THR A 1 177 ? 4.119 22.840 8.561 1.00 97.06 177 THR A O 1
ATOM 1438 N N . SER A 1 178 ? 3.666 21.013 9.786 1.00 97.81 178 SER A N 1
ATOM 1439 C CA . SER A 1 178 ? 5.022 20.757 10.252 1.00 97.81 178 SER A CA 1
ATOM 1440 C C . SER A 1 178 ? 5.289 19.260 10.379 1.00 97.81 178 SER A C 1
ATOM 1442 O O . SER A 1 178 ? 4.368 18.442 10.426 1.00 97.81 178 SER A O 1
ATOM 1444 N N . ILE A 1 179 ? 6.567 18.899 10.475 1.00 97.69 179 ILE A N 1
ATOM 1445 C CA . ILE A 1 179 ? 6.969 17.518 10.751 1.00 97.69 179 ILE A CA 1
ATOM 1446 C C . ILE A 1 179 ? 6.540 17.083 12.162 1.00 97.69 179 ILE A C 1
ATOM 1448 O O . ILE A 1 179 ? 6.202 15.923 12.384 1.00 97.69 179 ILE A O 1
ATOM 1452 N N . GLU A 1 180 ? 6.464 18.015 13.112 1.00 98.19 180 GLU A N 1
ATOM 1453 C CA . GLU A 1 180 ? 5.928 17.764 14.448 1.00 98.19 180 GLU A CA 1
ATOM 1454 C C . GLU A 1 180 ? 4.447 17.371 14.406 1.00 98.19 180 GLU A C 1
ATOM 1456 O O . GLU A 1 180 ? 4.032 16.494 15.164 1.00 98.19 180 GLU A O 1
ATOM 1461 N N . ASP A 1 181 ? 3.652 17.976 13.519 1.00 98.00 181 ASP A N 1
ATOM 1462 C CA . ASP A 1 181 ? 2.247 17.592 13.326 1.00 98.00 181 ASP A CA 1
ATOM 1463 C C . ASP A 1 181 ? 2.135 16.173 12.759 1.00 98.00 181 ASP A C 1
ATOM 1465 O O . ASP A 1 181 ? 1.251 15.418 13.171 1.00 98.00 181 ASP A O 1
ATOM 1469 N N . VAL A 1 182 ? 3.061 15.776 11.873 1.00 98.38 182 VAL A N 1
ATOM 1470 C CA . VAL A 1 182 ? 3.137 14.404 11.347 1.00 98.38 182 VAL A CA 1
ATOM 1471 C C . VAL A 1 182 ? 3.353 13.410 12.483 1.00 98.38 182 VAL A C 1
ATOM 1473 O O . VAL A 1 182 ? 2.576 12.467 12.619 1.00 98.38 182 VAL A O 1
ATOM 1476 N N . TYR A 1 183 ? 4.354 13.643 13.339 1.00 98.38 183 TYR A N 1
ATOM 1477 C CA . TYR A 1 183 ? 4.643 12.747 14.462 1.00 98.38 183 TYR A CA 1
ATOM 1478 C C . TYR A 1 183 ? 3.491 12.674 15.466 1.00 98.38 183 TYR A C 1
ATOM 1480 O O . TYR A 1 183 ? 3.103 11.582 15.868 1.00 98.38 183 TYR A O 1
ATOM 1488 N N . LYS A 1 184 ? 2.886 13.812 15.828 1.00 98.38 184 LYS A N 1
ATOM 1489 C CA . LYS A 1 184 ? 1.731 13.834 16.743 1.00 98.38 184 LYS A CA 1
ATOM 1490 C C . LYS A 1 184 ? 0.531 13.081 16.172 1.00 98.38 184 LYS A C 1
ATOM 1492 O O . LYS A 1 184 ? -0.169 12.388 16.908 1.00 98.38 184 LYS A O 1
ATOM 1497 N N . THR A 1 185 ? 0.290 13.216 14.870 1.00 98.56 185 THR A N 1
ATOM 1498 C CA . THR A 1 185 ? -0.817 12.532 14.189 1.00 98.56 185 THR A CA 1
ATOM 1499 C C . THR A 1 185 ? -0.563 11.030 14.095 1.00 98.56 185 THR A C 1
ATOM 1501 O O . THR A 1 185 ? -1.475 10.250 14.366 1.00 98.56 185 THR A O 1
ATOM 1504 N N . ASP A 1 186 ? 0.670 10.611 13.789 1.00 98.75 186 ASP A N 1
ATOM 1505 C CA . ASP A 1 186 ? 1.086 9.202 13.822 1.00 98.75 186 ASP A CA 1
ATOM 1506 C C . ASP A 1 186 ? 0.903 8.608 15.229 1.00 98.75 186 ASP A C 1
ATOM 1508 O O . ASP A 1 186 ? 0.236 7.583 15.378 1.00 98.75 186 ASP A O 1
ATOM 1512 N N . GLU A 1 187 ? 1.387 9.279 16.278 1.00 98.62 187 GLU A N 1
ATOM 1513 C CA . GLU A 1 187 ? 1.228 8.831 17.668 1.00 98.62 187 GLU A CA 1
ATOM 1514 C C . GLU A 1 187 ? -0.247 8.679 18.065 1.00 98.62 187 GLU A C 1
ATOM 1516 O O . GLU A 1 187 ? -0.639 7.655 18.642 1.00 98.62 187 GLU A O 1
ATOM 1521 N N . LEU A 1 188 ? -1.081 9.665 17.721 1.00 98.56 188 LEU A N 1
ATOM 1522 C CA . LEU A 1 188 ? -2.518 9.632 17.986 1.00 98.56 188 LEU A CA 1
ATOM 1523 C C . LEU A 1 188 ? -3.199 8.471 17.247 1.00 98.56 188 LEU A C 1
ATOM 1525 O O . LEU A 1 188 ? -3.962 7.715 17.853 1.00 98.56 188 LEU A O 1
ATOM 1529 N N . ALA A 1 189 ? -2.884 8.276 15.966 1.00 98.69 189 ALA A N 1
ATOM 1530 C CA . ALA A 1 189 ? -3.420 7.178 15.168 1.00 98.69 189 ALA A CA 1
ATOM 1531 C C . ALA A 1 189 ? -3.009 5.809 15.732 1.00 98.69 189 ALA A C 1
ATOM 1533 O O . ALA A 1 189 ? -3.844 4.908 15.858 1.00 98.69 189 ALA A O 1
ATOM 1534 N N . ARG A 1 190 ? -1.747 5.649 16.155 1.00 98.75 190 ARG A N 1
ATOM 1535 C CA . ARG A 1 190 ? -1.276 4.422 16.820 1.00 98.75 190 ARG A CA 1
ATOM 1536 C C . ARG A 1 190 ? -2.009 4.168 18.130 1.00 98.75 190 ARG A C 1
ATOM 1538 O O . ARG A 1 190 ? -2.280 3.009 18.440 1.00 98.75 190 ARG A O 1
ATOM 1545 N N . SER A 1 191 ? -2.309 5.215 18.898 1.00 98.56 191 SER A N 1
ATOM 1546 C CA . SER A 1 191 ? -3.084 5.106 20.138 1.00 98.56 191 SER A CA 1
ATOM 1547 C C . SER A 1 191 ? -4.485 4.552 19.866 1.00 98.56 191 SER A C 1
ATOM 1549 O O . SER A 1 191 ? -4.851 3.517 20.425 1.00 98.56 191 SER A O 1
ATOM 1551 N N . TYR A 1 192 ? -5.218 5.145 18.916 1.00 98.56 192 TYR A N 1
ATOM 1552 C CA . TYR A 1 192 ? -6.543 4.653 18.518 1.00 98.56 192 TYR A CA 1
ATOM 1553 C C . TYR A 1 192 ? -6.505 3.219 17.988 1.00 98.56 192 TYR A C 1
ATOM 1555 O O . TYR A 1 192 ? -7.318 2.388 18.390 1.00 98.56 192 TYR A O 1
ATOM 1563 N N . ALA A 1 193 ? -5.530 2.888 17.136 1.00 98.56 193 ALA A N 1
ATOM 1564 C CA . ALA A 1 193 ? -5.390 1.535 16.605 1.00 98.56 193 ALA A CA 1
ATOM 1565 C C . ALA A 1 193 ? -5.189 0.495 17.723 1.00 98.56 193 ALA A C 1
ATOM 1567 O O . ALA A 1 193 ? -5.821 -0.562 17.700 1.00 98.56 193 ALA A O 1
ATOM 1568 N N . LYS A 1 194 ? -4.354 0.797 18.728 1.00 98.44 194 LYS A N 1
ATOM 1569 C CA . LYS A 1 194 ? -4.141 -0.080 19.894 1.00 98.44 194 LYS A CA 1
ATOM 1570 C C . LYS A 1 194 ? -5.417 -0.251 20.715 1.00 98.44 194 LYS A C 1
ATOM 1572 O O . LYS A 1 194 ? -5.758 -1.381 21.052 1.00 98.44 194 LYS A O 1
ATOM 1577 N N . GLU A 1 195 ? -6.146 0.833 20.972 1.00 97.81 195 GLU A N 1
ATOM 1578 C CA . GLU A 1 195 ? -7.421 0.783 21.694 1.00 97.81 195 GLU A CA 1
ATOM 1579 C C . GLU A 1 195 ? -8.456 -0.084 20.956 1.00 97.81 195 GLU A C 1
ATOM 1581 O O . GLU A 1 195 ? -9.137 -0.915 21.564 1.00 97.81 195 GLU A O 1
ATOM 1586 N N . PHE A 1 196 ? -8.559 0.046 19.630 1.00 97.56 196 PHE A N 1
ATOM 1587 C CA . PHE A 1 196 ? -9.450 -0.805 18.840 1.00 97.56 196 PHE A CA 1
ATOM 1588 C C . PHE A 1 196 ? -9.038 -2.272 18.875 1.00 97.56 196 PHE A C 1
ATOM 1590 O O . PHE A 1 196 ? -9.908 -3.132 18.986 1.00 97.56 196 PHE A O 1
ATOM 1597 N N . ILE A 1 197 ? -7.739 -2.567 18.838 1.00 97.00 197 ILE A N 1
ATOM 1598 C CA . ILE A 1 197 ? -7.232 -3.936 18.964 1.00 97.00 197 ILE A CA 1
ATOM 1599 C C . ILE A 1 197 ? -7.597 -4.533 20.322 1.00 97.00 197 ILE A C 1
ATOM 1601 O O . ILE A 1 197 ? -8.099 -5.651 20.364 1.00 97.00 197 ILE A O 1
ATOM 1605 N N . GLU A 1 198 ? -7.401 -3.806 21.422 1.00 94.88 198 GLU A N 1
ATOM 1606 C CA . GLU A 1 198 ? -7.768 -4.281 22.762 1.00 94.88 198 GLU A CA 1
ATOM 1607 C C . GLU A 1 198 ? -9.261 -4.615 22.859 1.00 94.88 198 GLU A C 1
ATOM 1609 O O . GLU A 1 198 ? -9.628 -5.662 23.392 1.00 94.88 198 GLU A O 1
ATOM 1614 N N . ARG A 1 199 ? -10.121 -3.775 22.273 1.00 91.31 199 ARG A N 1
ATOM 1615 C CA . ARG A 1 199 ? -11.570 -4.018 22.211 1.00 91.31 199 ARG A CA 1
ATOM 1616 C C . ARG A 1 199 ? -11.943 -5.221 21.345 1.00 91.31 199 ARG A C 1
ATOM 1618 O O . ARG A 1 199 ? -12.922 -5.889 21.660 1.00 91.31 199 ARG A O 1
ATOM 1625 N N . GLU A 1 200 ? -11.229 -5.488 20.250 1.00 86.00 200 GLU A N 1
ATOM 1626 C CA . GLU A 1 200 ? -11.477 -6.682 19.424 1.00 86.00 200 GLU A CA 1
ATOM 1627 C C . GLU A 1 200 ? -10.970 -7.964 20.104 1.00 86.00 200 GLU A C 1
ATOM 1629 O O . GLU A 1 200 ? -11.620 -8.992 19.989 1.00 86.00 200 GLU A O 1
ATOM 1634 N N . VAL A 1 201 ? -9.871 -7.904 20.866 1.00 80.81 201 VAL A N 1
ATOM 1635 C CA . VAL A 1 201 ? -9.333 -9.048 21.633 1.00 80.81 201 VAL A CA 1
ATOM 1636 C C . VAL A 1 201 ? -10.245 -9.455 22.799 1.00 80.81 201 VAL A C 1
ATOM 1638 O O . VAL A 1 201 ? -10.240 -10.613 23.206 1.00 80.81 201 VAL A O 1
ATOM 1641 N N . GLN A 1 202 ? -11.004 -8.513 23.365 1.00 72.62 202 GLN A N 1
ATOM 1642 C CA . GLN A 1 202 ? -11.927 -8.762 24.482 1.00 72.62 202 GLN A CA 1
ATOM 1643 C C . GLN A 1 202 ? -13.283 -9.363 24.064 1.00 72.62 202 GLN A C 1
ATOM 1645 O O . GLN A 1 202 ? -14.066 -9.722 24.945 1.00 72.62 202 GLN A O 1
ATOM 1650 N N . LYS A 1 203 ? -13.583 -9.431 22.761 1.00 65.50 203 LYS A N 1
ATOM 1651 C CA . LYS A 1 203 ? -14.815 -10.031 22.220 1.00 65.50 203 LYS A CA 1
ATOM 1652 C C . LYS A 1 203 ? -14.665 -11.533 22.021 1.00 65.50 203 LYS A C 1
ATOM 1654 O O . LYS A 1 203 ? -15.678 -12.228 22.248 1.00 65.50 203 LYS A O 1
#

Nearest PDB structures (foldseek):
  2jd0-assembly1_A  TM=9.102E-01  e=1.946E-10  Mycobacterium tuberculosis H37Rv
  4ooe-assembly1_B  TM=9.102E-01  e=2.495E-10  Mycobacterium tuberculosis H37Rv
  4oof-assembly1_B  TM=8.943E-01  e=1.443E-10  Mycobacterium tuberculosis H37Rv
  2c82-assembly1_A  TM=9.072E-01  e=3.364E-10  Mycobacterium tuberculosis H37Rv
  3zhy-assembly1_B  TM=8.308E-01  e=1.739E-09  Mycobacterium tuberculosis H37Rv

Foldseek 3Di:
DQDALVNQCPQPADNDDSLVSLCVQLVVNVLVVLVVCCVVVVDDSVRDDDWDDNQCQWPDWDQDPVRDIDTDGDRPDPCQVVQVVVDPPDRDDDDDGDDPVSDGPDIDHDDCVSNVLSVVSSVCCVPDNAPLLVLLLVLLSVLLSVCRNVVLDTSVVSSVLSVVLSVVRVVVVQHDDDVVSSVVSSVSSNVSSVVSSVVRSVD

Organism: Fervidobacterium pennivorans (NCBI:txid93466)

Mean predicted aligned error: 4.16 Å

InterPro domains:
  IPR003821 1-deoxy-D-xylulose 5-phosphate reductoisomerase [PTHR30525] (2-197)
  IPR013644 1-deoxy-D-xylulose 5-phosphate reductoisomerase, C-terminal [PF08436] (3-41)
  IPR026877 DXP reductoisomerase, C-terminal domain [PF13288] (74-191)
  IPR036169 DXP reductoisomerase, C-terminal domain superfamily [SSF69055] (104-199)

Secondary structure (DSSP, 8-state):
----HHHHS--SS----HHHHHHHHHTHHHHHHHHHHHHHHT--GGG----B-TT--EEEEEE-TTS-EEEEE--S-THHHHHHHHHTTS-----PPPPGGG-----BPPPTTT-HHHHHHHHHHHH---HHHHHHHHHHHHHHHHHHHTTSS-HHHHHHHHHHHHHHHHHTT----SHHHHHHHHHHHHHHHHHHHHHHHT-